Protein AF-A0A8S8Y0I4-F1 (afdb_monomer_lite)

Foldseek 3Di:
DDPPDPDVVLVVLVVVLVVLVVVLVVLVVVLVVLVVLLVVLVVVLVVLVVVLVVLVVVLVVLVVVLVVLLVVLVVLVVVLVVLVVVLVVLVVVLVVLVVVLVVLVVLVVVLVVLVVLLVVLVCCLVPPPPDDPVRNVVSVVVNVVSVVSNVVSVVSVVVSVVSVVVSVVSVVVSVVSVVVSVVSNVSSVVSVVVSVVSVVVSVVSVVSSVVSVVSSVVSVVSSVVSNVVSVVSVVVSVVSVVVSVVSVVVSVVVVVVVVVVVVVVVVVVCVVPQDCVRDVVSVVVVVVVVVVVPDDDDDDDDDDDDDDDDDDDDDDDDDDDDDDDDDDD

Sequence (329 aa):
MDSTDASPENEDLRTRLHAMETKAKRLRNQRNSYSDEARSSAESRDGVQAQGKEIKDQINEKMEEQKSIREIAKQHRDRRDEIQNRIRELIGKSRGKKEDDRKSRSSVVQLAETESEISNIEDRIMTDGRLSLDKENKLLKQLKVLRIKRNALLPDVEENSIIKLDLKDLDGSILTLKAEADAEHKKMIEGHEKADEIWNEIKPLFEERDFLRAEGDRHHAIFVANRKSADEVHSVLMELYSEVDEIKNELKEQEDDQKRSIEEYNTQAKKMLTRPSESEEMADSLADMLLSSGAITLGGTGEETRKRTPSTSLGRKSSRRNIRPRRGR

Secondary structure (DSSP, 8-state):
-------HHHHHHHHHHHHHHHHHHHHHHHHHHHHHHHHHHHHHHHHHHHHHHHHHHHHHHHHHHHHHHHHHHHHHHHHHHHHHHHHHHHHHHHHHHHHHHHHHHHHHHHHHHHHHHHHHHHHHHHH-TT--HHHHHHHHHHHHHHHHHHHHHHHHHHHHHHHHHHHHHHHHHHHHHHHHHHHHHHHHHHHHHHHHHHHHHHHHHHHHHHHHHHHHHHHHHHHHHHHHHHHHHHHHHHHHHHHHHHHHHHHHHHHHHHHHHHHHHHHHHHHHH--TTT-HHHHHHHHHHHHHH------------------------------------

pLDDT: mean 84.2, std 17.0, range [29.75, 97.75]

Radius of gyration: 67.5 Å; chains: 1; bounding box: 140×39×199 Å

Structure (mmCIF, N/CA/C/O backbone):
data_AF-A0A8S8Y0I4-F1
#
_entry.id   AF-A0A8S8Y0I4-F1
#
loop_
_atom_site.group_PDB
_atom_site.id
_atom_site.type_symbol
_atom_site.label_atom_id
_atom_site.label_alt_id
_atom_site.label_comp_id
_atom_site.label_asym_id
_atom_site.label_entity_id
_atom_site.label_seq_id
_atom_site.pdbx_PDB_ins_code
_atom_site.Cartn_x
_atom_site.Cartn_y
_atom_site.Cartn_z
_atom_site.occupancy
_atom_site.B_iso_or_equiv
_atom_site.auth_seq_id
_atom_site.auth_comp_id
_atom_site.auth_asym_id
_atom_site.auth_atom_id
_atom_site.pdbx_PDB_model_num
ATOM 1 N N . MET A 1 1 ? 58.141 -0.853 -65.936 1.00 38.94 1 MET A N 1
ATOM 2 C CA . MET A 1 1 ? 57.183 -0.011 -66.668 1.00 38.94 1 MET A CA 1
ATOM 3 C C . MET A 1 1 ? 56.097 0.302 -65.679 1.00 38.94 1 MET A C 1
ATOM 5 O O . MET A 1 1 ? 55.566 -0.619 -65.072 1.00 38.94 1 MET A O 1
ATOM 9 N N . ASP A 1 2 ? 56.008 1.586 -65.388 1.00 36.31 2 ASP A N 1
ATOM 10 C CA . ASP A 1 2 ? 55.368 2.180 -64.228 1.00 36.31 2 ASP A CA 1
ATOM 11 C C . ASP A 1 2 ? 53.844 2.146 -64.367 1.00 36.31 2 ASP A C 1
ATOM 13 O O . ASP A 1 2 ? 53.302 2.227 -65.468 1.00 36.31 2 ASP A O 1
ATOM 17 N N . SER A 1 3 ? 53.174 1.960 -63.242 1.00 45.50 3 SER A N 1
ATOM 18 C CA . SER A 1 3 ? 51.729 1.804 -63.109 1.00 45.50 3 SER A CA 1
ATOM 19 C C . SER A 1 3 ? 51.046 3.171 -63.054 1.00 45.50 3 SER A C 1
ATOM 21 O O . SER A 1 3 ? 50.752 3.671 -61.973 1.00 45.50 3 SER A O 1
ATOM 23 N N . THR A 1 4 ? 50.798 3.774 -64.215 1.00 45.50 4 THR A N 1
ATOM 24 C CA . THR A 1 4 ? 50.058 5.040 -64.343 1.00 45.50 4 THR A CA 1
ATOM 25 C C . THR A 1 4 ? 49.172 5.018 -65.583 1.00 45.50 4 THR A C 1
ATOM 27 O O . THR A 1 4 ? 49.486 5.648 -66.586 1.00 45.50 4 THR A O 1
ATOM 30 N N . ASP A 1 5 ? 48.075 4.270 -65.516 1.00 46.03 5 ASP A N 1
ATOM 31 C CA . ASP A 1 5 ? 46.918 4.520 -66.384 1.00 46.03 5 ASP A CA 1
ATOM 32 C C . ASP A 1 5 ? 45.623 4.293 -65.590 1.00 46.03 5 ASP A C 1
ATOM 34 O O . ASP A 1 5 ? 44.708 3.575 -65.981 1.00 46.03 5 ASP A O 1
ATOM 38 N N . ALA A 1 6 ? 45.588 4.848 -64.374 1.00 53.41 6 ALA A N 1
ATOM 39 C CA . ALA A 1 6 ? 44.325 5.093 -63.703 1.00 53.41 6 ALA A CA 1
ATOM 40 C C . ALA A 1 6 ? 43.786 6.395 -64.298 1.00 53.41 6 ALA A C 1
ATOM 42 O O . ALA A 1 6 ? 44.372 7.454 -64.080 1.00 53.41 6 ALA A O 1
ATOM 43 N N . SER A 1 7 ? 42.711 6.311 -65.085 1.00 62.28 7 SER A N 1
ATOM 44 C CA . SER A 1 7 ? 41.985 7.506 -65.525 1.00 62.28 7 SER A CA 1
ATOM 45 C C . SER A 1 7 ? 41.674 8.369 -64.286 1.00 62.28 7 SER A C 1
ATOM 47 O O . SER A 1 7 ? 41.260 7.797 -63.274 1.00 62.28 7 SER A O 1
ATOM 49 N N . PRO A 1 8 ? 41.873 9.699 -64.301 1.00 68.06 8 PRO A N 1
ATOM 50 C CA . PRO A 1 8 ? 41.675 10.560 -63.125 1.00 68.06 8 PRO A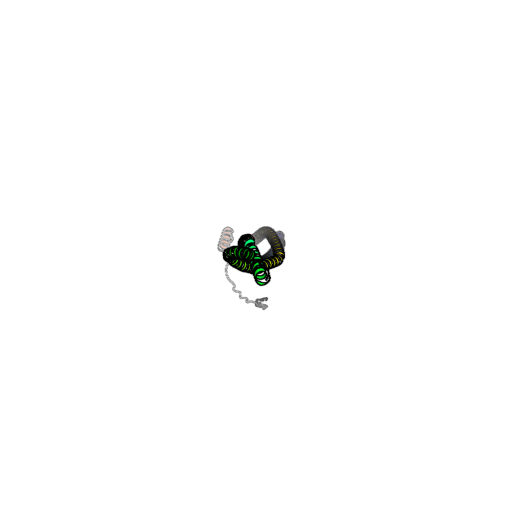 CA 1
ATOM 51 C C . PRO A 1 8 ? 40.283 10.392 -62.486 1.00 68.06 8 PRO A C 1
ATOM 53 O O . PRO A 1 8 ? 40.148 10.401 -61.266 1.00 68.06 8 PRO A O 1
ATOM 56 N N . GLU A 1 9 ? 39.270 10.088 -63.300 1.00 70.62 9 GLU A N 1
ATOM 57 C CA . GLU A 1 9 ? 37.901 9.783 -62.864 1.00 70.62 9 GLU A CA 1
ATOM 58 C C . GLU A 1 9 ? 37.811 8.545 -61.945 1.00 70.62 9 GLU A C 1
ATOM 60 O O . GLU A 1 9 ? 37.009 8.505 -61.015 1.00 70.62 9 GLU A O 1
ATOM 65 N N . ASN A 1 10 ? 38.666 7.538 -62.152 1.00 75.69 10 ASN A N 1
ATOM 66 C CA . ASN A 1 10 ? 38.726 6.325 -61.329 1.00 75.69 10 ASN A CA 1
ATOM 67 C C . ASN A 1 10 ? 39.319 6.601 -59.936 1.00 75.69 10 ASN A C 1
ATOM 69 O O . ASN A 1 10 ? 38.910 6.006 -58.935 1.00 75.69 10 ASN A O 1
ATOM 73 N N . GLU A 1 11 ? 40.307 7.492 -59.863 1.00 80.75 11 GLU A N 1
ATOM 74 C CA . GLU A 1 11 ? 40.923 7.898 -58.600 1.00 80.75 11 GLU A CA 1
ATOM 75 C C . GLU A 1 11 ? 39.959 8.768 -57.776 1.00 80.75 11 GLU A C 1
ATOM 77 O O . GLU A 1 11 ? 39.812 8.562 -56.565 1.00 80.75 11 GLU A O 1
ATOM 82 N N . ASP A 1 12 ? 39.192 9.634 -58.441 1.00 85.38 12 ASP A N 1
ATOM 83 C CA . ASP A 1 12 ? 38.121 10.429 -57.831 1.00 85.38 12 ASP A CA 1
ATOM 84 C C . ASP A 1 12 ? 36.985 9.551 -57.267 1.00 85.38 12 ASP A C 1
ATOM 86 O O . ASP A 1 12 ? 36.526 9.763 -56.138 1.00 85.38 12 ASP A O 1
ATOM 90 N N . LEU A 1 13 ? 36.569 8.498 -57.984 1.00 86.44 13 LEU A N 1
ATOM 91 C CA . LEU A 1 13 ? 35.570 7.541 -57.483 1.00 86.44 13 LEU A CA 1
ATOM 92 C C . LEU A 1 13 ? 36.077 6.759 -56.263 1.00 86.44 13 LEU A C 1
ATOM 94 O O . LEU A 1 13 ? 35.343 6.587 -55.288 1.00 86.44 13 LEU A O 1
ATOM 98 N N . ARG A 1 14 ? 37.347 6.335 -56.261 1.00 87.94 14 ARG A N 1
ATOM 99 C CA . ARG A 1 14 ? 37.962 5.623 -55.123 1.00 87.94 14 ARG A CA 1
ATOM 100 C C . ARG A 1 14 ? 38.126 6.511 -53.893 1.00 87.94 14 ARG A C 1
ATOM 102 O O . ARG A 1 14 ? 37.874 6.062 -52.772 1.00 87.94 14 ARG A O 1
ATOM 109 N N . THR A 1 15 ? 38.519 7.769 -54.070 1.00 90.69 15 THR A N 1
ATOM 110 C CA . THR A 1 15 ? 38.629 8.724 -52.956 1.00 90.69 15 THR A CA 1
ATOM 111 C C . THR A 1 15 ? 37.256 9.071 -52.380 1.00 90.69 15 THR A C 1
ATOM 113 O O . THR A 1 15 ? 37.088 9.049 -51.155 1.00 90.69 15 THR A O 1
ATOM 116 N N . ARG A 1 16 ? 36.244 9.286 -53.236 1.00 89.44 16 ARG A N 1
ATOM 117 C CA . ARG A 1 16 ? 34.843 9.450 -52.818 1.00 89.44 16 ARG A CA 1
ATOM 118 C C . ARG A 1 16 ? 34.343 8.219 -52.067 1.00 89.44 16 ARG A C 1
ATOM 120 O O . ARG A 1 16 ? 33.772 8.367 -50.987 1.00 89.44 16 ARG A O 1
ATOM 127 N N . LEU A 1 17 ? 34.615 7.017 -52.574 1.00 91.94 17 LEU A N 1
ATOM 128 C CA . LEU A 1 17 ? 34.250 5.762 -51.921 1.00 91.94 17 LEU A CA 1
ATOM 129 C C . LEU A 1 17 ? 34.853 5.665 -50.515 1.00 91.94 17 LEU A C 1
ATOM 131 O O . LEU A 1 17 ? 34.131 5.432 -49.547 1.00 91.94 17 LEU A O 1
ATOM 135 N N . HIS A 1 18 ? 36.152 5.927 -50.369 1.00 92.38 18 HIS A N 1
ATOM 136 C CA . HIS A 1 18 ? 36.815 5.917 -49.065 1.00 92.38 18 HIS A CA 1
ATOM 137 C C . HIS A 1 18 ? 36.255 6.966 -48.093 1.00 92.38 18 HIS A C 1
ATOM 139 O O . HIS A 1 18 ? 36.103 6.685 -46.896 1.00 92.38 18 HIS A O 1
ATOM 145 N N . ALA A 1 19 ? 35.913 8.162 -48.579 1.00 93.88 19 ALA A N 1
ATOM 146 C CA . ALA A 1 19 ? 35.270 9.191 -47.766 1.00 93.88 19 ALA A CA 1
ATOM 147 C C . ALA A 1 19 ? 33.885 8.735 -47.270 1.00 93.88 19 ALA A C 1
ATOM 149 O O . ALA A 1 19 ? 33.568 8.876 -46.082 1.00 93.88 19 ALA A O 1
ATOM 150 N N . MET A 1 20 ? 33.090 8.122 -48.151 1.00 92.44 20 MET A N 1
ATOM 151 C CA . MET A 1 20 ? 31.757 7.601 -47.840 1.00 92.44 20 MET A CA 1
ATOM 152 C C . MET A 1 20 ? 31.816 6.408 -46.881 1.00 92.44 20 MET A C 1
ATOM 154 O O . MET A 1 20 ? 31.083 6.378 -45.894 1.00 92.44 20 MET A O 1
ATOM 158 N N . GLU A 1 21 ? 32.753 5.478 -47.069 1.00 91.56 21 GLU A N 1
ATOM 159 C CA . GLU A 1 21 ? 32.981 4.354 -46.152 1.00 91.56 21 GLU A CA 1
ATOM 160 C C . GLU A 1 21 ? 33.425 4.826 -44.759 1.00 91.56 21 GLU A C 1
ATOM 162 O O . GLU A 1 21 ? 32.969 4.304 -43.735 1.00 91.56 21 GLU A O 1
ATOM 167 N N . THR A 1 22 ? 34.262 5.865 -44.694 1.00 94.81 22 THR A N 1
ATOM 168 C CA . THR A 1 22 ? 34.672 6.482 -43.424 1.00 94.81 22 THR A CA 1
ATOM 169 C C . THR A 1 22 ? 33.482 7.141 -42.722 1.00 94.81 22 THR A C 1
ATOM 171 O O . THR A 1 22 ? 33.284 6.947 -41.515 1.00 94.81 22 THR A O 1
ATOM 174 N N . LYS A 1 23 ? 32.637 7.862 -43.472 1.00 94.25 23 LYS A N 1
ATOM 175 C CA . LYS A 1 23 ? 31.387 8.447 -42.963 1.00 94.25 23 LYS A CA 1
ATOM 176 C C . LYS A 1 23 ? 30.424 7.360 -42.471 1.00 94.25 23 LYS A C 1
ATOM 178 O O . LYS A 1 23 ? 29.883 7.496 -41.373 1.00 94.25 23 LYS A O 1
ATOM 183 N N . ALA A 1 24 ? 30.279 6.259 -43.207 1.00 94.50 24 ALA A N 1
ATOM 184 C CA . ALA A 1 24 ? 29.431 5.125 -42.839 1.00 94.50 24 ALA A CA 1
ATOM 185 C C . ALA A 1 24 ? 29.918 4.452 -41.554 1.00 94.50 24 ALA A C 1
ATOM 187 O O . ALA A 1 24 ? 29.123 4.166 -40.658 1.00 94.50 24 ALA A O 1
ATOM 188 N N . LYS A 1 25 ? 31.235 4.269 -41.401 1.00 95.44 25 LYS A N 1
ATOM 189 C CA . LYS A 1 25 ? 31.825 3.755 -40.158 1.00 95.44 25 LYS A CA 1
ATOM 190 C C . LYS A 1 25 ? 31.520 4.669 -38.969 1.00 95.44 25 LYS A C 1
ATOM 192 O O . LYS A 1 25 ? 31.167 4.175 -37.899 1.00 95.44 25 LYS A O 1
ATOM 197 N N . ARG A 1 26 ? 31.609 5.992 -39.153 1.00 95.69 26 ARG A N 1
ATOM 198 C CA . ARG A 1 26 ? 31.274 6.971 -38.107 1.00 95.69 26 ARG A CA 1
ATOM 199 C C . ARG A 1 26 ? 29.798 6.897 -37.711 1.00 95.69 26 ARG A C 1
ATOM 201 O O . ARG A 1 26 ? 29.505 6.782 -36.525 1.00 95.69 26 ARG A O 1
ATOM 208 N N . LEU A 1 27 ? 28.889 6.915 -38.687 1.00 95.31 27 LEU A N 1
ATOM 209 C CA . LEU A 1 27 ? 27.443 6.825 -38.447 1.00 95.31 27 LEU A CA 1
ATOM 210 C C . LEU A 1 27 ? 27.059 5.493 -37.795 1.00 95.31 27 LEU A C 1
ATOM 212 O O . LEU A 1 27 ? 26.265 5.467 -36.861 1.00 95.31 27 LEU A O 1
ATOM 216 N N . ARG A 1 28 ? 27.686 4.384 -38.200 1.00 96.19 28 ARG A N 1
ATOM 217 C CA . ARG A 1 28 ? 27.492 3.079 -37.558 1.00 96.19 28 ARG A CA 1
ATOM 218 C C . ARG A 1 28 ? 27.889 3.098 -36.084 1.00 96.19 28 ARG A C 1
ATOM 220 O O . ARG A 1 28 ? 27.141 2.582 -35.257 1.00 96.19 28 ARG A O 1
ATOM 227 N N . ASN A 1 29 ? 29.035 3.690 -35.752 1.00 96.69 29 ASN A N 1
ATOM 228 C CA . ASN A 1 29 ? 29.467 3.827 -34.360 1.00 96.69 29 ASN A CA 1
ATOM 229 C C . ASN A 1 29 ? 28.504 4.717 -33.562 1.00 96.69 29 ASN A C 1
ATOM 231 O O . ASN A 1 29 ? 28.149 4.366 -32.442 1.00 96.69 29 ASN A O 1
ATOM 235 N N . GLN A 1 30 ? 28.031 5.817 -34.153 1.00 96.38 30 GLN A N 1
ATOM 236 C CA . GLN A 1 30 ? 27.056 6.712 -33.524 1.00 96.38 30 GLN A CA 1
ATOM 237 C C . GLN A 1 30 ? 25.716 6.007 -33.255 1.00 96.38 30 GLN A C 1
ATOM 239 O O . GLN A 1 30 ? 25.204 6.063 -32.141 1.00 96.38 30 GLN A O 1
ATOM 244 N N . ARG A 1 31 ? 25.182 5.269 -34.236 1.00 96.81 31 ARG A N 1
ATOM 245 C CA . ARG A 1 31 ? 23.971 4.447 -34.074 1.00 96.81 31 ARG A CA 1
ATOM 246 C C . ARG A 1 31 ? 24.137 3.402 -32.973 1.00 96.81 31 ARG A C 1
ATOM 248 O O . ARG A 1 31 ? 23.215 3.175 -32.192 1.00 96.81 31 ARG A O 1
ATOM 255 N N . ASN A 1 32 ? 25.292 2.738 -32.937 1.00 96.38 32 ASN A N 1
ATOM 256 C CA . ASN A 1 32 ? 25.588 1.751 -31.905 1.00 96.38 32 ASN A CA 1
ATOM 257 C C . ASN A 1 32 ? 25.634 2.413 -30.518 1.00 96.38 32 ASN A C 1
ATOM 259 O O . ASN A 1 32 ? 25.004 1.882 -29.616 1.00 96.38 32 ASN A O 1
ATOM 263 N N . SER A 1 33 ? 26.236 3.603 -30.378 1.00 97.12 33 SER A N 1
ATOM 264 C CA . SER A 1 33 ? 26.216 4.377 -29.122 1.00 97.12 33 SER A CA 1
ATOM 265 C C . SER A 1 33 ? 24.790 4.647 -28.640 1.00 97.12 33 SER A C 1
ATOM 267 O O . SER A 1 33 ? 24.454 4.296 -27.515 1.00 97.12 33 SER A O 1
ATOM 269 N N . TYR A 1 34 ? 23.911 5.168 -29.505 1.00 97.06 34 TYR A N 1
ATOM 270 C CA . TYR A 1 34 ? 22.505 5.390 -29.138 1.00 97.06 34 TYR A CA 1
ATOM 271 C C . TYR A 1 34 ? 21.771 4.089 -28.793 1.00 97.06 34 TYR A C 1
ATOM 273 O O . TYR A 1 34 ? 20.919 4.069 -27.908 1.00 97.06 34 TYR A O 1
ATOM 281 N N . SER A 1 35 ? 22.105 2.985 -29.466 1.00 95.75 35 SER A N 1
ATOM 282 C CA . SER A 1 35 ? 21.524 1.671 -29.165 1.00 95.75 35 SER A CA 1
ATOM 283 C C . SER A 1 35 ? 21.987 1.138 -27.806 1.00 95.75 35 SER A C 1
ATOM 285 O O . SER A 1 35 ? 21.176 0.589 -27.061 1.00 95.75 35 SER A O 1
ATOM 287 N N . ASP A 1 36 ? 23.260 1.332 -27.466 1.00 97.06 36 ASP A N 1
ATOM 288 C CA . ASP A 1 36 ? 23.840 0.935 -26.183 1.00 97.06 36 ASP A CA 1
ATOM 289 C C . ASP A 1 36 ? 23.282 1.800 -25.038 1.00 97.06 36 ASP A C 1
ATOM 291 O O . ASP A 1 36 ? 22.891 1.279 -23.993 1.00 97.06 36 ASP A O 1
ATOM 295 N N . GLU A 1 37 ? 23.139 3.111 -25.251 1.00 96.38 37 GLU A N 1
ATOM 296 C CA . GLU A 1 37 ? 22.502 4.034 -24.303 1.00 96.38 37 GLU A CA 1
ATOM 297 C C . GLU A 1 37 ? 21.012 3.725 -24.101 1.00 96.38 37 GLU A C 1
ATOM 299 O O . GLU A 1 37 ? 20.506 3.781 -22.975 1.00 96.38 37 GLU A O 1
ATOM 304 N N . ALA A 1 38 ? 20.293 3.366 -25.172 1.00 96.81 38 ALA A N 1
ATOM 305 C CA . ALA A 1 38 ? 18.918 2.887 -25.071 1.00 96.81 38 ALA A CA 1
ATOM 306 C C . ALA A 1 38 ? 18.860 1.605 -24.232 1.00 96.81 38 ALA A C 1
ATOM 308 O O . ALA A 1 38 ? 18.056 1.514 -23.307 1.00 96.81 38 ALA A O 1
ATOM 309 N N . ARG A 1 39 ? 19.745 0.636 -24.491 1.00 96.69 39 ARG A N 1
ATOM 310 C CA . ARG A 1 39 ? 19.802 -0.608 -23.717 1.00 96.69 39 ARG A CA 1
ATOM 311 C C . ARG A 1 39 ? 20.067 -0.353 -22.231 1.00 96.69 39 ARG A C 1
ATOM 313 O O . ARG A 1 39 ? 19.321 -0.862 -21.403 1.00 96.69 39 ARG A O 1
ATOM 320 N N . SER A 1 40 ? 21.048 0.483 -21.902 1.00 96.25 40 SER A N 1
ATOM 321 C CA . SER A 1 40 ? 21.350 0.874 -20.517 1.00 96.25 40 SER A CA 1
ATOM 322 C C . SER A 1 40 ? 20.162 1.567 -19.830 1.00 96.25 40 SER A C 1
ATOM 324 O O . SER A 1 40 ? 19.835 1.285 -18.675 1.00 96.25 40 SER A O 1
ATOM 326 N N . SER A 1 41 ? 19.442 2.422 -20.563 1.00 96.25 41 SER A N 1
ATOM 327 C CA . SER A 1 41 ? 18.223 3.071 -20.060 1.00 96.25 41 SER A CA 1
ATOM 328 C C . SER A 1 41 ? 17.083 2.074 -19.832 1.00 96.25 41 SER A C 1
ATOM 330 O O . SER A 1 41 ? 16.340 2.211 -18.864 1.00 96.25 41 SER A O 1
ATOM 332 N N . ALA A 1 42 ? 16.948 1.059 -20.690 1.00 96.69 42 ALA A N 1
ATOM 333 C CA . ALA A 1 42 ? 15.973 -0.014 -20.511 1.00 96.69 42 ALA A CA 1
ATOM 334 C C . ALA A 1 42 ? 16.306 -0.877 -19.287 1.00 96.69 42 ALA A C 1
ATOM 336 O O . ALA A 1 42 ? 15.426 -1.126 -18.473 1.00 96.69 42 ALA A O 1
ATOM 337 N N . GLU A 1 43 ? 17.574 -1.254 -19.108 1.00 97.12 43 GLU A N 1
ATOM 338 C CA . GLU A 1 43 ? 18.035 -2.002 -17.930 1.00 97.12 43 GLU A CA 1
ATOM 339 C C . GLU A 1 43 ? 17.793 -1.206 -16.635 1.00 97.12 43 GLU A C 1
ATOM 341 O O . GLU A 1 43 ? 17.286 -1.750 -15.654 1.00 97.12 43 GLU A O 1
ATOM 346 N N . SER A 1 44 ? 18.056 0.106 -16.656 1.00 95.94 44 SER A N 1
ATOM 347 C CA . SER A 1 44 ? 17.777 1.005 -15.525 1.00 95.94 44 SER A CA 1
ATOM 348 C C . SER A 1 44 ? 16.276 1.108 -15.228 1.00 95.94 44 SER A C 1
ATOM 350 O O . SER A 1 44 ? 15.860 1.002 -14.075 1.00 95.94 44 SER A O 1
ATOM 352 N N . ARG A 1 45 ? 15.441 1.252 -16.269 1.00 96.12 45 ARG A N 1
ATOM 353 C CA . ARG A 1 45 ? 13.975 1.254 -16.145 1.00 96.12 45 ARG A CA 1
ATOM 354 C C . ARG A 1 45 ? 13.473 -0.046 -15.527 1.00 96.12 45 ARG A C 1
ATOM 356 O O . ARG A 1 45 ? 12.652 -0.002 -14.617 1.00 96.12 45 ARG A O 1
ATOM 363 N N . ASP A 1 46 ? 13.935 -1.184 -16.029 1.00 96.25 46 ASP A N 1
ATOM 364 C CA . ASP A 1 46 ? 13.476 -2.496 -15.581 1.00 96.25 46 ASP A CA 1
ATOM 365 C C . ASP A 1 46 ? 13.893 -2.745 -14.119 1.00 96.25 46 ASP A C 1
ATOM 367 O O . ASP A 1 46 ? 13.100 -3.270 -13.335 1.00 96.25 46 ASP A O 1
ATOM 371 N N . GLY A 1 47 ? 15.079 -2.271 -13.714 1.00 96.44 47 GLY A N 1
ATOM 372 C CA . GLY A 1 47 ? 15.518 -2.265 -12.316 1.00 96.44 47 GLY A CA 1
ATOM 373 C C . GLY A 1 47 ? 14.608 -1.435 -11.403 1.00 96.44 47 GLY A C 1
ATOM 374 O O . GLY A 1 47 ? 14.130 -1.938 -10.385 1.00 96.44 47 GLY A O 1
ATOM 375 N N . VAL A 1 48 ? 14.297 -0.195 -11.793 1.00 96.75 48 VAL A N 1
ATOM 376 C CA . VAL A 1 48 ? 13.390 0.690 -11.037 1.00 96.75 48 VAL A CA 1
ATOM 377 C C . VAL A 1 48 ? 11.965 0.124 -10.980 1.00 96.75 48 VAL A C 1
ATOM 379 O O . VAL A 1 48 ? 11.306 0.190 -9.944 1.00 96.75 48 VAL A O 1
ATOM 382 N N . GLN A 1 49 ? 11.480 -0.486 -12.063 1.00 94.56 49 GLN A N 1
ATOM 383 C CA . GLN A 1 49 ? 10.167 -1.136 -12.087 1.00 94.56 49 GLN A CA 1
ATOM 384 C C . GLN A 1 49 ? 10.105 -2.361 -11.171 1.00 94.56 49 GLN A C 1
ATOM 386 O O . GLN A 1 49 ? 9.076 -2.582 -10.529 1.00 94.56 49 GLN A O 1
ATOM 391 N N . ALA A 1 50 ? 11.188 -3.138 -11.080 1.00 96.38 50 ALA A N 1
ATOM 392 C CA . ALA A 1 50 ? 11.278 -4.254 -10.144 1.00 96.38 50 ALA A CA 1
ATOM 393 C C . ALA A 1 50 ? 11.205 -3.767 -8.687 1.00 96.38 50 ALA A C 1
ATOM 395 O O . ALA A 1 50 ? 10.393 -4.286 -7.921 1.00 96.38 50 ALA A O 1
ATOM 396 N N . GLN A 1 51 ? 11.959 -2.718 -8.340 1.00 95.38 51 GLN A N 1
ATOM 397 C CA . GLN A 1 51 ? 11.890 -2.078 -7.018 1.00 95.38 51 GLN A CA 1
ATOM 398 C C . GLN A 1 51 ? 10.488 -1.521 -6.729 1.00 95.38 51 GLN A C 1
ATOM 400 O O . GLN A 1 51 ? 9.914 -1.771 -5.673 1.00 95.38 51 GLN A O 1
ATOM 405 N N . GLY A 1 52 ? 9.875 -0.835 -7.699 1.00 95.12 52 GLY A N 1
ATOM 406 C CA . GLY A 1 52 ? 8.519 -0.304 -7.554 1.00 95.12 52 GLY A CA 1
ATOM 407 C C . GLY A 1 52 ? 7.464 -1.395 -7.349 1.00 95.12 52 GLY A C 1
ATOM 408 O O . GLY A 1 52 ? 6.477 -1.175 -6.643 1.00 95.12 52 GLY A O 1
ATOM 409 N N . LYS A 1 53 ? 7.668 -2.583 -7.932 1.00 95.88 53 LYS A N 1
ATOM 410 C CA . LYS A 1 53 ? 6.818 -3.751 -7.683 1.00 95.88 53 LYS A CA 1
ATOM 411 C C . LYS A 1 53 ? 6.991 -4.271 -6.256 1.00 95.88 53 LYS A C 1
ATOM 413 O O . LYS A 1 53 ? 5.985 -4.505 -5.599 1.00 95.88 53 LYS A O 1
ATOM 418 N N . GLU A 1 54 ? 8.224 -4.398 -5.775 1.00 95.75 54 GLU A N 1
ATOM 419 C CA . GLU A 1 54 ? 8.508 -4.835 -4.404 1.00 95.75 54 GLU A CA 1
ATOM 420 C C . GLU A 1 54 ? 7.860 -3.906 -3.369 1.00 95.75 54 GLU A C 1
ATOM 422 O O . GLU A 1 54 ? 7.135 -4.374 -2.495 1.00 95.75 54 GLU A O 1
ATOM 427 N N . ILE A 1 55 ? 8.004 -2.586 -3.530 1.00 95.25 55 ILE A N 1
ATOM 428 C CA . ILE A 1 55 ? 7.347 -1.606 -2.649 1.00 95.25 55 ILE A CA 1
ATOM 429 C C . ILE A 1 55 ? 5.826 -1.731 -2.719 1.00 95.25 55 ILE A C 1
ATOM 431 O O . ILE A 1 55 ? 5.141 -1.655 -1.702 1.00 95.25 55 ILE A O 1
ATOM 435 N N . LYS A 1 56 ? 5.264 -1.939 -3.913 1.00 94.75 56 LYS A N 1
ATOM 436 C CA . LYS A 1 56 ? 3.820 -2.142 -4.061 1.00 94.75 56 LYS A CA 1
ATOM 437 C C . LYS A 1 56 ? 3.349 -3.392 -3.316 1.00 94.75 56 LYS A C 1
ATOM 439 O O . LYS A 1 56 ? 2.288 -3.346 -2.696 1.00 94.75 56 LYS A O 1
ATOM 444 N N . ASP A 1 57 ? 4.109 -4.478 -3.384 1.00 96.19 57 ASP A N 1
ATOM 445 C CA . ASP A 1 57 ? 3.788 -5.723 -2.691 1.00 96.19 57 ASP A CA 1
ATOM 446 C C . ASP A 1 57 ? 3.880 -5.529 -1.164 1.00 96.19 57 ASP A C 1
ATOM 448 O O . ASP A 1 57 ? 2.932 -5.883 -0.463 1.00 96.19 57 ASP A O 1
ATOM 452 N N . GLN A 1 58 ? 4.911 -4.833 -0.666 1.00 95.31 58 GLN A N 1
ATOM 453 C CA . GLN A 1 58 ? 5.036 -4.449 0.751 1.00 95.31 58 GLN A CA 1
ATOM 454 C C . GLN A 1 58 ? 3.881 -3.555 1.231 1.00 95.31 58 GLN A C 1
ATOM 456 O O . GLN A 1 58 ? 3.334 -3.760 2.314 1.00 95.31 58 GLN A O 1
ATOM 461 N N . ILE A 1 59 ? 3.469 -2.568 0.426 1.00 95.00 59 ILE A N 1
ATOM 462 C CA . ILE A 1 59 ? 2.305 -1.722 0.732 1.00 95.00 59 ILE A CA 1
ATOM 463 C C . ILE A 1 59 ? 1.044 -2.580 0.834 1.00 95.00 59 ILE A C 1
ATOM 465 O O . ILE A 1 59 ? 0.263 -2.398 1.764 1.00 95.00 59 ILE A O 1
ATOM 469 N N . ASN A 1 60 ? 0.823 -3.500 -0.109 1.00 95.75 60 ASN A N 1
ATOM 470 C CA . ASN A 1 60 ? -0.363 -4.356 -0.097 1.00 95.75 60 ASN A CA 1
ATOM 471 C C . ASN A 1 60 ? -0.389 -5.268 1.136 1.00 95.75 60 ASN A C 1
ATOM 473 O O . ASN A 1 60 ? -1.449 -5.423 1.739 1.00 95.75 60 ASN A O 1
ATOM 477 N N . GLU A 1 61 ? 0.758 -5.830 1.523 1.00 96.19 61 GLU A N 1
ATOM 478 C CA . GLU A 1 61 ? 0.900 -6.647 2.731 1.00 96.19 61 GLU A CA 1
ATOM 479 C C . GLU A 1 61 ? 0.537 -5.842 3.984 1.00 96.19 61 GLU A C 1
ATOM 481 O O . GLU A 1 61 ? -0.402 -6.205 4.694 1.00 96.19 61 GLU A O 1
ATOM 486 N N . LYS A 1 62 ? 1.166 -4.677 4.187 1.00 94.44 62 LYS A N 1
ATOM 487 C CA . LYS A 1 62 ? 0.859 -3.800 5.330 1.00 94.44 62 LYS A CA 1
ATOM 488 C C . LYS A 1 62 ? -0.588 -3.298 5.332 1.00 94.44 62 LYS A C 1
ATOM 490 O O . LYS A 1 62 ? -1.189 -3.134 6.392 1.00 94.44 62 LYS A O 1
ATOM 495 N N . MET A 1 63 ? -1.176 -3.049 4.162 1.00 94.31 63 MET A N 1
ATOM 496 C CA . MET A 1 63 ? -2.588 -2.666 4.049 1.00 94.31 63 MET A CA 1
ATOM 497 C C . MET A 1 63 ? -3.527 -3.804 4.472 1.00 94.31 63 MET A C 1
ATOM 499 O O . MET A 1 63 ? -4.540 -3.543 5.127 1.00 94.31 63 MET A O 1
ATOM 503 N N . GLU A 1 64 ? -3.212 -5.056 4.130 1.00 95.88 64 GLU A N 1
ATOM 504 C CA . GLU A 1 64 ? -4.007 -6.206 4.573 1.00 95.88 64 GLU A CA 1
ATOM 505 C C . GLU A 1 64 ? -3.831 -6.454 6.079 1.00 95.88 64 GLU A C 1
ATOM 507 O O . GLU A 1 64 ? -4.818 -6.697 6.777 1.00 95.88 64 GLU A O 1
ATOM 512 N N . GLU A 1 65 ? -2.619 -6.281 6.619 1.00 94.00 65 GLU A N 1
ATOM 513 C CA . GLU A 1 65 ? -2.377 -6.288 8.068 1.00 94.00 65 GLU A CA 1
ATOM 514 C C . GLU A 1 65 ? -3.214 -5.216 8.776 1.00 94.00 65 GLU A C 1
ATOM 516 O O . GLU A 1 65 ? -3.961 -5.522 9.712 1.00 94.00 65 GLU A O 1
ATOM 521 N N . GLN A 1 66 ? -3.178 -3.974 8.284 1.00 95.31 66 GLN A N 1
ATOM 522 C CA . GLN A 1 66 ? -3.973 -2.870 8.820 1.00 95.31 66 GLN A CA 1
ATOM 523 C C . GLN A 1 66 ? -5.470 -3.200 8.809 1.00 95.31 66 GLN A C 1
ATOM 525 O O . GLN A 1 66 ? -6.187 -2.940 9.781 1.00 95.31 66 GLN A O 1
ATOM 530 N N . LYS A 1 67 ? -5.958 -3.775 7.709 1.00 95.50 67 LYS A N 1
ATOM 531 C CA . LYS A 1 67 ? -7.354 -4.180 7.568 1.00 95.50 67 LYS A CA 1
ATOM 532 C C . LYS A 1 67 ? -7.721 -5.274 8.567 1.00 95.50 67 LYS A C 1
ATOM 534 O O . LYS A 1 67 ? -8.743 -5.133 9.236 1.00 95.50 67 LYS A O 1
ATOM 539 N N . SER A 1 68 ? -6.878 -6.290 8.741 1.00 95.50 68 SER A N 1
ATOM 540 C CA . SER A 1 68 ? -7.103 -7.359 9.723 1.00 95.50 68 SER A CA 1
ATOM 541 C C . SER A 1 68 ? -7.194 -6.814 11.157 1.00 95.50 68 SER A C 1
ATOM 543 O O . SER A 1 68 ? -8.102 -7.172 11.909 1.00 95.50 68 SER A O 1
ATOM 545 N N . ILE A 1 69 ? -6.336 -5.853 11.517 1.00 95.12 69 ILE A N 1
ATOM 546 C CA . ILE A 1 69 ? -6.362 -5.190 12.827 1.00 95.12 69 ILE A CA 1
ATOM 547 C C . ILE A 1 69 ? -7.634 -4.353 12.985 1.00 95.12 69 ILE A C 1
ATOM 549 O O . ILE A 1 69 ? -8.276 -4.392 14.037 1.00 95.12 69 ILE A O 1
ATOM 553 N N . ARG A 1 70 ? -8.051 -3.629 11.940 1.00 93.69 70 ARG A N 1
ATOM 554 C CA . ARG A 1 70 ? -9.310 -2.866 11.950 1.00 93.69 70 ARG A CA 1
ATOM 555 C C . ARG A 1 70 ? -10.533 -3.770 12.073 1.00 93.69 70 ARG A C 1
ATOM 557 O O . ARG A 1 70 ? -11.487 -3.395 12.754 1.00 93.69 70 ARG A O 1
ATOM 564 N N . GLU A 1 71 ? -10.515 -4.951 11.464 1.00 95.69 71 GLU A N 1
ATOM 565 C CA . GLU A 1 71 ? -11.564 -5.959 11.632 1.00 95.69 71 GLU A CA 1
ATOM 566 C C . GLU A 1 71 ? -11.612 -6.484 13.072 1.00 95.69 71 GLU A C 1
ATOM 568 O O . GLU A 1 71 ? -12.694 -6.544 13.658 1.00 95.69 71 GLU A O 1
ATOM 573 N N . ILE A 1 72 ? -10.462 -6.773 13.690 1.00 93.94 72 ILE A N 1
ATOM 574 C CA . ILE A 1 72 ? -10.385 -7.166 15.107 1.00 93.94 72 ILE A CA 1
ATOM 575 C C . ILE A 1 72 ? -10.907 -6.039 16.016 1.00 93.94 72 ILE A C 1
ATOM 577 O O . ILE A 1 72 ? -11.731 -6.284 16.900 1.00 93.94 72 ILE A O 1
ATOM 581 N N . ALA A 1 73 ? -10.502 -4.788 15.775 1.00 95.06 73 ALA A N 1
ATOM 582 C CA . ALA A 1 73 ? -10.990 -3.628 16.522 1.00 95.06 73 ALA A CA 1
ATOM 583 C C . ALA A 1 73 ? -12.510 -3.446 16.369 1.00 95.06 73 ALA A C 1
ATOM 585 O O . ALA A 1 73 ? -13.206 -3.143 17.341 1.00 95.06 73 ALA A O 1
ATOM 586 N N . LYS A 1 74 ? -13.053 -3.697 15.170 1.00 95.69 74 LYS A N 1
ATOM 587 C CA . LYS A 1 74 ? -14.499 -3.700 14.927 1.00 95.69 74 LYS A CA 1
ATOM 588 C C . LYS A 1 74 ? -15.206 -4.787 15.740 1.00 95.69 74 LYS A C 1
ATOM 590 O O . LYS A 1 74 ? -16.212 -4.488 16.368 1.00 95.69 74 LYS A O 1
ATOM 595 N N . GLN A 1 75 ? -14.660 -6.001 15.818 1.00 95.81 75 GLN A N 1
ATOM 596 C CA . GLN A 1 75 ? -15.239 -7.053 16.664 1.00 95.81 75 GLN A CA 1
ATOM 597 C C . GLN A 1 75 ? -15.280 -6.648 18.144 1.00 95.81 75 GLN A C 1
ATOM 599 O O . GLN A 1 75 ? -16.271 -6.904 18.822 1.00 95.81 75 GLN A O 1
ATOM 604 N N . HIS A 1 76 ? -14.229 -6.000 18.658 1.00 95.62 76 HIS A N 1
ATOM 605 C CA . HIS A 1 76 ? -14.224 -5.478 20.030 1.00 95.62 76 HIS A CA 1
ATOM 606 C C . HIS A 1 76 ? -15.265 -4.371 20.236 1.00 95.62 76 HIS A C 1
ATOM 608 O O . HIS A 1 76 ? -15.911 -4.323 21.283 1.00 95.62 76 HIS A O 1
ATOM 614 N N . ARG A 1 77 ? -15.488 -3.519 19.229 1.00 94.81 77 ARG A N 1
ATOM 615 C CA . ARG A 1 77 ? -16.570 -2.525 19.242 1.00 94.81 77 ARG A CA 1
ATOM 616 C C . ARG A 1 77 ? -17.945 -3.186 19.313 1.00 94.81 77 ARG A C 1
ATOM 618 O O . ARG A 1 77 ? -18.739 -2.815 20.172 1.00 94.81 77 ARG A O 1
ATOM 625 N N . ASP A 1 78 ? -18.195 -4.177 18.463 1.00 96.19 78 ASP A N 1
ATOM 626 C CA . ASP A 1 78 ? -19.475 -4.885 18.411 1.00 96.19 78 ASP A CA 1
ATOM 627 C C . ASP A 1 78 ? -19.746 -5.603 19.750 1.00 96.19 78 ASP A C 1
ATOM 629 O O . ASP A 1 78 ? -20.814 -5.432 20.341 1.00 96.19 78 ASP A O 1
ATOM 633 N N . ARG A 1 79 ? -18.737 -6.286 20.320 1.00 95.25 79 ARG A N 1
ATOM 634 C CA . ARG A 1 79 ? -18.817 -6.889 21.669 1.00 95.25 79 ARG A CA 1
ATOM 635 C C . ARG A 1 79 ? -19.098 -5.850 22.755 1.00 95.25 79 ARG A C 1
ATOM 637 O O . ARG A 1 79 ? -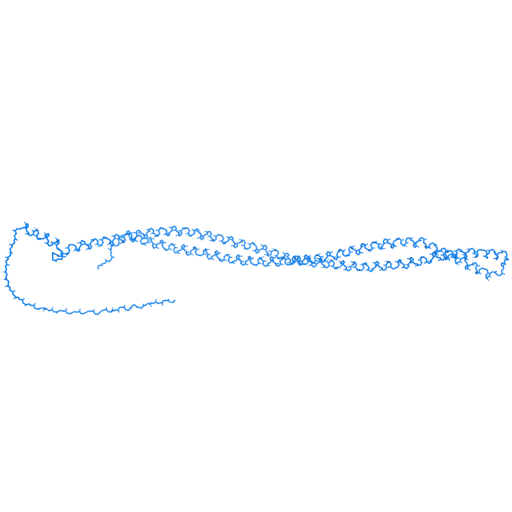19.956 -6.070 23.609 1.00 95.25 79 ARG A O 1
ATOM 644 N N . ARG A 1 80 ? -18.411 -4.700 22.727 1.00 95.69 80 ARG A N 1
ATOM 645 C CA . ARG A 1 80 ? -18.657 -3.594 23.668 1.00 95.69 80 ARG A CA 1
ATOM 646 C C . ARG A 1 80 ? -20.104 -3.120 23.582 1.00 95.69 80 ARG A C 1
ATOM 648 O O . ARG A 1 80 ? -20.734 -2.905 24.615 1.00 95.69 80 ARG A O 1
ATOM 655 N N . ASP A 1 81 ? -20.630 -2.946 22.376 1.00 95.88 81 ASP A N 1
ATOM 656 C CA . ASP A 1 81 ? -21.986 -2.442 22.160 1.00 95.88 81 ASP A CA 1
ATOM 657 C C . ASP A 1 81 ? -23.050 -3.455 22.607 1.00 95.88 81 ASP A C 1
ATOM 659 O O . ASP A 1 81 ? -24.034 -3.065 23.242 1.00 95.88 81 ASP A O 1
ATOM 663 N N . GLU A 1 82 ? -22.822 -4.754 22.397 1.00 96.44 82 GLU A N 1
ATOM 664 C CA . GLU A 1 82 ? -23.650 -5.822 22.971 1.00 96.44 82 GLU A CA 1
ATOM 665 C C . GLU A 1 82 ? -23.669 -5.776 24.505 1.00 96.44 82 GLU A C 1
ATOM 667 O O . GLU A 1 82 ? -24.741 -5.818 25.118 1.00 96.44 82 GLU A O 1
ATOM 672 N N . ILE A 1 83 ? -22.500 -5.636 25.141 1.00 95.00 83 ILE A N 1
ATOM 673 C CA . ILE A 1 83 ? -22.397 -5.527 26.603 1.00 95.00 83 ILE A CA 1
ATOM 674 C C . ILE A 1 83 ? -23.097 -4.254 27.093 1.00 95.00 83 ILE A C 1
ATOM 676 O O . ILE A 1 83 ? -23.854 -4.298 28.064 1.00 95.00 83 ILE A O 1
ATOM 680 N N . GLN A 1 84 ? -22.920 -3.122 26.408 1.00 94.62 84 GLN A N 1
ATOM 681 C CA . GLN A 1 84 ? -23.606 -1.878 26.755 1.00 94.62 84 GLN A CA 1
ATOM 682 C C . GLN A 1 84 ? -25.126 -1.995 26.625 1.00 94.62 84 GLN A C 1
ATOM 684 O O . GLN A 1 84 ? -25.845 -1.462 27.473 1.00 94.62 84 GLN A O 1
ATOM 689 N N . ASN A 1 85 ? -25.630 -2.706 25.615 1.00 96.69 85 ASN A N 1
ATOM 690 C CA . ASN A 1 85 ? -27.059 -2.983 25.482 1.00 96.69 85 ASN A CA 1
ATOM 691 C C . ASN A 1 85 ? -27.568 -3.816 26.670 1.00 96.69 85 ASN A C 1
ATOM 693 O O . ASN A 1 85 ? -28.539 -3.415 27.314 1.00 96.69 85 ASN A O 1
ATOM 697 N N . ARG A 1 86 ? -26.851 -4.883 27.057 1.00 94.31 86 ARG A N 1
ATOM 698 C CA . ARG A 1 86 ? -27.175 -5.685 28.255 1.00 94.31 86 ARG A CA 1
ATOM 699 C C . ARG A 1 86 ? -27.151 -4.852 29.538 1.00 94.31 86 ARG A C 1
ATOM 701 O O . ARG A 1 86 ? -28.042 -4.979 30.375 1.00 94.31 86 ARG A O 1
ATOM 708 N N . ILE A 1 87 ? -26.173 -3.956 29.690 1.00 94.62 87 ILE A N 1
ATOM 709 C CA . ILE A 1 87 ? -26.106 -3.024 30.825 1.00 94.62 87 ILE A CA 1
ATOM 710 C C . ILE A 1 87 ? -27.344 -2.121 30.850 1.00 94.62 87 ILE A C 1
ATOM 712 O O . ILE A 1 87 ? -27.937 -1.944 31.913 1.00 94.62 87 ILE A O 1
ATOM 716 N N . ARG A 1 88 ? -27.770 -1.563 29.707 1.00 95.31 88 ARG A N 1
ATOM 717 C CA . ARG A 1 88 ? -28.982 -0.724 29.639 1.00 95.31 88 ARG A CA 1
ATOM 718 C C . ARG A 1 88 ? -30.235 -1.508 30.035 1.00 95.31 88 ARG A C 1
ATOM 720 O O . ARG A 1 88 ? -31.050 -0.982 30.791 1.00 95.31 88 ARG A O 1
ATOM 727 N N . GLU A 1 89 ? -30.362 -2.760 29.599 1.00 94.88 89 GLU A N 1
ATOM 728 C CA . GLU A 1 89 ? -31.468 -3.642 29.995 1.00 94.88 89 GLU A CA 1
ATOM 729 C C . GLU A 1 89 ? -31.475 -3.925 31.504 1.00 94.88 89 GLU A C 1
ATOM 731 O O . GLU A 1 89 ? -32.517 -3.810 32.154 1.00 94.88 89 GLU A O 1
ATOM 736 N N . LEU A 1 90 ? -30.317 -4.250 32.090 1.00 93.50 90 LEU A N 1
ATOM 737 C CA . LEU A 1 90 ? -30.189 -4.484 33.532 1.00 93.50 90 LEU A CA 1
ATOM 738 C C . LEU A 1 90 ? -30.451 -3.219 34.351 1.00 93.50 90 LEU A C 1
ATOM 740 O O . LEU A 1 90 ? -31.100 -3.297 35.392 1.00 93.50 90 LEU A O 1
ATOM 744 N N . ILE A 1 91 ? -30.014 -2.051 33.876 1.00 91.56 91 ILE A N 1
ATOM 745 C CA . ILE A 1 91 ? -30.343 -0.761 34.497 1.00 91.56 91 ILE A CA 1
ATOM 746 C C . ILE A 1 91 ? -31.855 -0.517 34.442 1.00 91.56 91 ILE A C 1
ATOM 748 O O . ILE A 1 91 ? -32.426 -0.068 35.436 1.00 91.56 91 ILE A O 1
ATOM 752 N N . GLY A 1 92 ? -32.518 -0.849 33.330 1.00 93.50 92 GLY A N 1
ATOM 753 C CA . GLY A 1 92 ? -33.978 -0.799 33.216 1.00 93.50 92 GLY A CA 1
ATOM 754 C C . GLY A 1 92 ? -34.672 -1.679 34.260 1.00 93.50 92 GLY A C 1
ATOM 755 O O . GLY A 1 92 ? -35.548 -1.202 34.983 1.00 93.50 92 GLY A O 1
ATOM 756 N N . LYS A 1 93 ? -34.217 -2.930 34.417 1.00 91.38 93 LYS A N 1
ATOM 757 C CA . LYS A 1 93 ? -34.725 -3.870 35.436 1.00 91.38 93 LYS A CA 1
ATOM 758 C C . LYS A 1 93 ? -34.454 -3.393 36.870 1.00 91.38 93 LYS A C 1
ATOM 760 O O . LYS A 1 93 ? -35.360 -3.420 37.697 1.00 91.38 93 LYS A O 1
ATOM 765 N N . SER A 1 94 ? -33.239 -2.918 37.160 1.00 91.44 94 SER A N 1
ATOM 766 C CA . SER A 1 94 ? -32.848 -2.356 38.468 1.00 91.44 94 SER A CA 1
ATOM 767 C C . SER A 1 94 ? -33.683 -1.119 38.808 1.00 91.44 94 SER A C 1
ATOM 769 O O . SER A 1 94 ? -34.109 -0.955 39.949 1.00 91.44 94 SER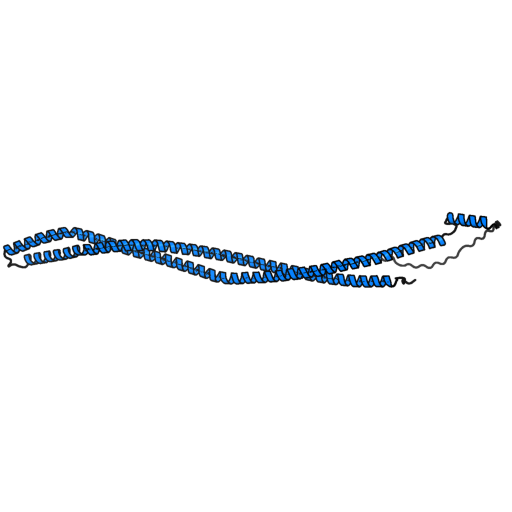 A O 1
ATOM 771 N N . ARG A 1 95 ? -33.996 -0.271 37.817 1.00 91.56 95 ARG A N 1
ATOM 772 C CA . ARG A 1 95 ? -34.868 0.896 38.000 1.00 91.56 95 ARG A CA 1
ATOM 773 C C . ARG A 1 95 ? -36.305 0.499 38.344 1.00 91.56 95 ARG A C 1
ATOM 775 O O . ARG A 1 95 ? -36.849 1.094 39.267 1.00 91.56 95 ARG A O 1
ATOM 782 N N . GLY A 1 96 ? -36.868 -0.502 37.663 1.00 90.38 96 GLY A N 1
ATOM 783 C CA . GLY A 1 96 ? -38.188 -1.055 37.996 1.00 90.38 96 GLY A CA 1
ATOM 784 C C . GLY A 1 96 ? -38.230 -1.616 39.421 1.00 90.38 96 GLY A C 1
ATOM 785 O O . GLY A 1 96 ? -39.006 -1.146 40.243 1.00 90.38 96 GLY A O 1
ATOM 786 N N . LYS A 1 97 ? -37.287 -2.501 39.776 1.00 88.00 97 LYS A N 1
ATOM 787 C CA . LYS A 1 97 ? -37.200 -3.063 41.139 1.00 88.00 97 LYS A CA 1
ATOM 788 C C . LYS A 1 97 ? -36.953 -2.005 42.227 1.00 88.00 97 LYS A C 1
ATOM 790 O O . LYS A 1 97 ? -37.419 -2.154 43.351 1.00 88.00 97 LYS A O 1
ATOM 795 N N . LYS A 1 98 ? -36.232 -0.916 41.920 1.00 88.62 98 LYS A N 1
ATOM 796 C CA . LYS A 1 98 ? -36.048 0.230 42.836 1.00 88.62 98 LYS A CA 1
ATOM 797 C C . LYS A 1 98 ? -37.344 1.007 43.068 1.00 88.62 98 LYS A C 1
ATOM 799 O O . LYS A 1 98 ? -37.493 1.612 44.127 1.00 88.62 98 LYS A O 1
ATOM 804 N N . GLU A 1 99 ? -38.244 1.043 42.092 1.00 89.06 99 GLU A N 1
ATOM 805 C CA . GLU A 1 99 ? -39.576 1.627 42.256 1.00 89.06 99 GLU A CA 1
ATOM 806 C C . GLU A 1 99 ? -40.450 0.745 43.156 1.00 89.06 99 GLU A C 1
ATOM 808 O O . GLU A 1 99 ? -41.056 1.265 44.097 1.00 89.06 99 GLU A O 1
ATOM 813 N N . ASP A 1 100 ? -40.397 -0.576 42.963 1.00 85.44 100 ASP A N 1
ATOM 814 C CA . ASP A 1 100 ? -41.083 -1.550 43.821 1.00 85.44 100 ASP A CA 1
ATOM 815 C C . ASP A 1 100 ? -40.592 -1.468 45.279 1.00 85.44 100 ASP A C 1
ATOM 817 O O . ASP A 1 100 ? -41.407 -1.277 46.182 1.00 85.44 100 ASP A O 1
ATOM 821 N N . ASP A 1 101 ? -39.269 -1.458 45.512 1.00 86.00 101 ASP A N 1
ATOM 822 C CA . ASP A 1 101 ? -38.669 -1.285 46.852 1.00 86.00 101 ASP A CA 1
ATOM 823 C C . ASP A 1 101 ? -39.086 0.040 47.518 1.00 86.00 101 ASP A C 1
ATOM 825 O O . ASP A 1 101 ? -39.246 0.119 48.735 1.00 86.00 101 ASP A O 1
ATOM 829 N N . ARG A 1 102 ? -39.293 1.121 46.753 1.00 84.25 102 ARG A N 1
ATOM 830 C CA . ARG A 1 102 ? -39.782 2.393 47.322 1.00 84.25 102 ARG A CA 1
ATOM 831 C C . ARG A 1 102 ? -41.231 2.298 47.773 1.00 84.25 102 ARG A C 1
ATOM 833 O O . ARG A 1 102 ? -41.557 2.826 48.836 1.00 84.25 102 ARG A O 1
ATOM 840 N N . LYS A 1 103 ? -42.086 1.662 46.971 1.00 82.00 103 LYS A N 1
ATOM 841 C CA . LYS A 1 103 ? -43.505 1.478 47.296 1.00 82.00 103 LYS A CA 1
ATOM 842 C C . LYS A 1 103 ? -43.661 0.643 48.563 1.00 82.00 103 LYS A C 1
ATOM 844 O O . LYS A 1 103 ? -44.487 0.946 49.421 1.00 82.00 103 LYS A O 1
ATOM 849 N N . SER A 1 104 ? -42.821 -0.366 48.699 1.00 79.12 104 SER A N 1
ATOM 850 C CA . SER A 1 104 ? -42.900 -1.338 49.768 1.00 79.12 104 SER A CA 1
ATOM 851 C C . SER A 1 104 ? -42.104 -0.955 51.023 1.00 79.12 104 SER A C 1
ATOM 853 O O . SER A 1 104 ? -42.465 -1.355 52.122 1.00 79.12 104 SER A O 1
ATOM 855 N N . ARG A 1 105 ? -41.117 -0.051 50.951 1.00 77.31 105 ARG A N 1
ATOM 856 C CA . ARG A 1 105 ? -40.520 0.578 52.153 1.00 77.31 105 ARG A CA 1
ATOM 857 C C . ARG A 1 105 ? -41.551 1.192 53.096 1.00 77.31 105 ARG A C 1
ATOM 859 O O . ARG A 1 105 ? -41.308 1.224 54.298 1.00 77.31 105 ARG A O 1
ATOM 866 N N . SER A 1 106 ? -42.690 1.655 52.577 1.00 81.31 106 SER A N 1
ATOM 867 C CA . SER A 1 106 ? -43.790 2.130 53.417 1.00 81.31 106 SER A CA 1
ATOM 868 C C . SER A 1 106 ? -44.303 1.037 54.363 1.00 81.31 106 SER A C 1
ATOM 870 O O . SER A 1 106 ? -44.547 1.340 55.526 1.00 81.31 106 SER A O 1
ATOM 872 N N . SER A 1 107 ? -44.389 -0.227 53.926 1.00 82.38 107 SER A N 1
ATOM 873 C CA . SER A 1 107 ? -44.810 -1.336 54.795 1.00 82.38 107 SER A CA 1
ATOM 874 C C . SER A 1 107 ? -43.755 -1.675 55.851 1.00 82.38 107 SER A C 1
ATOM 876 O O . SER A 1 107 ? -44.112 -1.938 56.995 1.00 82.38 107 SER A O 1
ATOM 878 N N . VAL A 1 108 ? -42.461 -1.563 55.524 1.00 84.88 108 VAL A N 1
ATOM 879 C CA . VAL A 1 108 ? -41.359 -1.737 56.497 1.00 84.88 108 VAL A CA 1
ATOM 880 C C . VAL A 1 108 ? -41.399 -0.667 57.589 1.00 84.88 108 VAL A C 1
ATOM 882 O O . VAL A 1 108 ? -41.246 -0.980 58.767 1.00 84.88 108 VAL A O 1
ATOM 885 N N . VAL A 1 109 ? -41.616 0.597 57.210 1.00 86.88 109 VAL A N 1
ATOM 886 C CA . VAL A 1 109 ? -41.729 1.710 58.168 1.00 86.88 109 VAL A CA 1
ATOM 887 C C . VAL A 1 109 ? -42.977 1.543 59.033 1.00 86.88 109 VAL A C 1
ATOM 889 O O . VAL A 1 109 ? -42.881 1.642 60.251 1.00 86.88 109 VAL A O 1
ATOM 892 N N . GLN A 1 110 ? -44.117 1.194 58.427 1.00 85.50 110 GLN A N 1
ATOM 893 C CA . GLN A 1 110 ? -45.348 0.906 59.164 1.00 85.50 110 GLN A CA 1
ATOM 894 C C . GLN A 1 110 ? -45.179 -0.270 60.134 1.00 85.50 110 GLN A C 1
ATOM 896 O O . GLN A 1 110 ? -45.725 -0.219 61.233 1.00 85.50 110 GLN A O 1
ATOM 901 N N . LEU A 1 111 ? -44.422 -1.312 59.768 1.00 88.31 111 LEU A N 1
ATOM 902 C CA . LEU A 1 111 ? -44.120 -2.421 60.673 1.00 88.31 111 LEU A CA 1
ATOM 903 C C . LEU A 1 111 ? -43.312 -1.922 61.877 1.00 88.31 111 LEU A C 1
ATOM 905 O O . LEU A 1 111 ? -43.741 -2.134 63.008 1.00 88.31 111 LEU A O 1
ATOM 909 N N . ALA A 1 112 ? -42.214 -1.197 61.645 1.00 89.50 112 ALA A N 1
ATOM 910 C CA . ALA A 1 112 ? -41.365 -0.657 62.710 1.00 89.50 112 ALA A CA 1
ATOM 911 C C . ALA A 1 112 ? -42.122 0.304 63.650 1.00 89.50 112 ALA A C 1
ATOM 91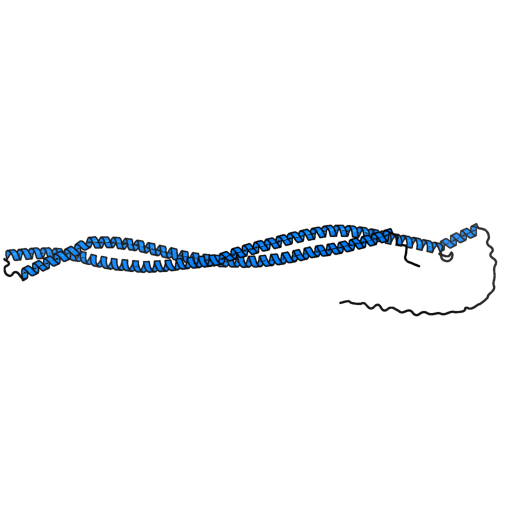3 O O . ALA A 1 112 ? -41.932 0.269 64.869 1.00 89.50 112 ALA A O 1
ATOM 914 N N . GLU A 1 113 ? -43.021 1.130 63.104 1.00 90.69 113 GLU A N 1
ATOM 915 C CA . GLU A 1 113 ? -43.938 1.969 63.886 1.00 90.69 113 GLU A CA 1
ATOM 916 C C . GLU A 1 113 ? -44.882 1.113 64.739 1.00 90.69 113 GLU A C 1
ATOM 918 O O . GLU A 1 113 ? -44.979 1.331 65.946 1.00 90.69 113 GLU A O 1
ATOM 923 N N . THR A 1 114 ? -45.526 0.092 64.157 1.00 89.75 114 THR A N 1
ATOM 924 C CA . THR A 1 114 ? -46.430 -0.794 64.912 1.00 89.75 114 THR A CA 1
ATOM 925 C C . THR A 1 114 ? -45.711 -1.606 65.986 1.00 89.75 114 THR A C 1
ATOM 927 O O . THR A 1 114 ? -46.273 -1.817 67.056 1.00 89.75 114 THR A O 1
ATOM 930 N N . GLU A 1 115 ? -44.474 -2.040 65.746 1.00 91.06 115 GLU A N 1
ATOM 931 C CA . GLU A 1 115 ? -43.645 -2.733 66.737 1.00 91.06 115 GLU A CA 1
ATOM 932 C C . GLU A 1 115 ? -43.247 -1.802 67.885 1.00 91.06 115 GLU A C 1
ATOM 934 O O . GLU A 1 115 ? -43.326 -2.193 69.049 1.00 91.06 115 GLU A O 1
ATOM 939 N N . SER A 1 116 ? -42.914 -0.547 67.574 1.00 91.75 116 SER A N 1
ATOM 940 C CA . SER A 1 116 ? -42.621 0.477 68.583 1.00 91.75 116 SER A CA 1
ATOM 941 C C . SER A 1 116 ? -43.858 0.811 69.423 1.00 91.75 116 SER A C 1
ATOM 943 O O . SER A 1 116 ? -43.773 0.917 70.644 1.00 91.75 116 SER A O 1
ATOM 945 N N . GLU A 1 117 ? -45.033 0.935 68.797 1.00 90.50 117 GLU A N 1
ATOM 946 C CA . GLU A 1 117 ? -46.312 1.134 69.493 1.00 90.50 117 GLU A CA 1
ATOM 947 C C . GLU A 1 117 ? -46.687 -0.059 70.383 1.00 90.50 117 GLU A C 1
ATOM 949 O O . GLU A 1 117 ? -47.158 0.144 71.503 1.00 90.50 117 GLU A O 1
ATOM 954 N N . ILE A 1 118 ? -46.448 -1.292 69.919 1.00 90.75 118 ILE A N 1
ATOM 955 C CA . ILE A 1 118 ? -46.621 -2.517 70.715 1.00 90.75 118 ILE A CA 1
ATOM 956 C C . ILE A 1 118 ? -45.708 -2.480 71.943 1.00 90.75 118 ILE A C 1
ATOM 958 O O . ILE A 1 118 ? -46.220 -2.626 73.051 1.00 90.75 118 ILE A O 1
ATOM 962 N N . SER A 1 119 ? -44.408 -2.218 71.764 1.00 91.06 119 SER A N 1
ATOM 963 C CA . SER A 1 119 ? -43.440 -2.133 72.869 1.00 91.06 119 SER A CA 1
ATOM 964 C C . SER A 1 119 ? -43.849 -1.066 73.881 1.00 91.06 119 SER A C 1
ATOM 966 O O . SER A 1 119 ? -43.929 -1.344 75.070 1.00 91.06 119 SER A O 1
ATOM 968 N N . ASN A 1 120 ? -44.223 0.130 73.416 1.00 91.62 120 ASN A N 1
ATOM 969 C CA . ASN A 1 120 ? -44.656 1.223 74.287 1.00 91.62 120 ASN A CA 1
ATOM 970 C C . ASN A 1 120 ? -45.914 0.870 75.102 1.00 91.62 120 ASN A C 1
ATOM 972 O O . ASN A 1 120 ? -46.038 1.271 76.260 1.00 91.62 120 ASN A O 1
ATOM 976 N N . ILE A 1 121 ? -46.876 0.155 74.505 1.00 89.19 121 ILE A N 1
ATOM 977 C CA . ILE A 1 121 ? -48.087 -0.296 75.207 1.00 89.19 121 ILE A CA 1
ATOM 978 C C . ILE A 1 121 ? -47.752 -1.409 76.205 1.00 89.19 121 ILE A C 1
ATOM 980 O O . ILE A 1 121 ? -48.281 -1.389 77.316 1.00 89.19 121 ILE A O 1
ATOM 984 N N . GLU A 1 122 ? -46.885 -2.352 75.837 1.00 87.69 122 GLU A N 1
ATOM 985 C CA . GLU A 1 122 ? -46.423 -3.431 76.717 1.00 87.69 122 GLU A CA 1
ATOM 986 C C . GLU A 1 122 ? -45.660 -2.870 77.923 1.00 87.69 122 GLU A C 1
ATOM 988 O O . GLU A 1 122 ? -46.032 -3.159 79.061 1.00 87.69 122 GLU A O 1
ATOM 993 N N . ASP A 1 123 ? -44.700 -1.973 77.699 1.00 89.69 123 ASP A N 1
ATOM 994 C CA . ASP A 1 123 ? -43.956 -1.283 78.756 1.00 89.69 123 ASP A CA 1
ATOM 995 C C . ASP A 1 123 ? -44.899 -0.503 79.677 1.00 89.69 123 ASP A C 1
ATOM 997 O O . ASP A 1 123 ? -44.775 -0.555 80.901 1.00 89.69 123 ASP A O 1
ATOM 1001 N N . ARG A 1 124 ? -45.908 0.176 79.119 1.00 86.44 124 ARG A N 1
ATOM 1002 C CA . ARG A 1 124 ? -46.899 0.910 79.915 1.00 86.44 124 ARG A CA 1
ATOM 1003 C C . ARG A 1 124 ? -47.746 -0.010 80.791 1.00 86.44 124 ARG A C 1
ATOM 1005 O O . ARG A 1 124 ? -47.978 0.324 81.948 1.00 86.44 124 ARG A O 1
ATOM 1012 N N . ILE A 1 125 ? -48.187 -1.156 80.270 1.00 83.94 125 ILE A N 1
ATOM 1013 C CA . ILE A 1 125 ? -48.932 -2.159 81.050 1.00 83.94 125 ILE A CA 1
ATOM 1014 C C . ILE A 1 125 ? -48.057 -2.719 82.184 1.00 83.94 125 ILE A C 1
ATOM 1016 O O . ILE A 1 125 ? -48.551 -2.907 83.292 1.00 83.94 125 ILE A O 1
ATOM 1020 N N . MET A 1 126 ? -46.765 -2.945 81.932 1.00 82.88 126 MET A N 1
ATOM 1021 C CA . MET A 1 126 ? -45.841 -3.533 82.910 1.00 82.88 126 MET A CA 1
ATOM 1022 C C . MET A 1 126 ? -45.354 -2.538 83.976 1.00 82.88 126 MET A C 1
ATOM 1024 O O . MET A 1 126 ? -45.066 -2.943 85.102 1.00 82.88 126 MET A O 1
ATOM 1028 N N . THR A 1 127 ? -45.254 -1.248 83.642 1.00 83.56 127 THR A N 1
ATOM 1029 C CA . THR A 1 127 ? -44.634 -0.230 84.511 1.00 83.56 127 THR A CA 1
ATOM 1030 C C . THR A 1 127 ? -45.662 0.598 85.294 1.00 83.56 127 THR A C 1
ATOM 1032 O O . THR A 1 127 ? -45.395 1.004 86.428 1.00 83.56 127 THR A O 1
ATOM 1035 N N . ASP A 1 128 ? -46.862 0.831 84.746 1.00 75.06 128 ASP A N 1
ATOM 1036 C CA . ASP A 1 128 ? -47.897 1.636 85.410 1.00 75.06 128 ASP A CA 1
ATOM 1037 C C . ASP A 1 128 ? -48.730 0.799 86.405 1.00 75.06 128 ASP A C 1
ATOM 1039 O O . ASP A 1 128 ? -49.854 0.379 86.129 1.00 75.06 128 ASP A O 1
ATOM 1043 N N . GLY A 1 129 ? -48.250 0.657 87.645 1.00 65.62 129 GLY A N 1
ATOM 1044 C CA . GLY A 1 129 ? -48.969 -0.024 88.742 1.00 65.62 129 GLY A CA 1
ATOM 1045 C C . GLY A 1 129 ? -50.253 0.663 89.262 1.00 65.62 129 GLY A C 1
ATOM 1046 O O . GLY A 1 129 ? -50.779 0.273 90.302 1.00 65.62 129 GLY A O 1
ATOM 1047 N N . ARG A 1 130 ? -50.754 1.714 88.590 1.00 71.06 130 ARG A N 1
ATOM 1048 C CA . ARG A 1 130 ? -51.977 2.483 88.940 1.00 71.06 130 ARG A CA 1
ATOM 1049 C C . ARG A 1 130 ? -53.064 2.447 87.853 1.00 71.06 130 ARG A C 1
ATOM 1051 O O . ARG A 1 130 ? -54.011 3.238 87.899 1.00 71.06 130 ARG A O 1
ATOM 1058 N N . LEU A 1 131 ? -52.933 1.579 86.852 1.00 74.50 131 LEU A N 1
ATOM 1059 C CA . LEU A 1 131 ? -53.950 1.411 85.813 1.00 74.50 131 LEU A CA 1
ATOM 1060 C C . LEU A 1 131 ? -55.251 0.844 86.405 1.00 74.50 131 LEU A C 1
ATOM 1062 O O . LEU A 1 131 ? -55.236 -0.044 87.251 1.00 74.50 131 LEU A O 1
ATOM 1066 N N . SER A 1 132 ? -56.399 1.374 85.969 1.00 78.06 132 SER A N 1
ATOM 1067 C CA . SER A 1 132 ? -57.691 0.754 86.280 1.00 78.06 132 SER A CA 1
ATOM 1068 C C . SER A 1 132 ? -57.963 -0.392 85.308 1.00 78.06 132 SER A C 1
ATOM 1070 O O . SER A 1 132 ? -57.570 -0.312 84.141 1.00 78.06 132 SER A O 1
ATOM 1072 N N . LEU A 1 133 ? -58.712 -1.403 85.758 1.00 77.94 133 LEU A N 1
ATOM 1073 C CA . LEU A 1 133 ? -59.064 -2.593 84.968 1.00 77.94 133 LEU A CA 1
ATOM 1074 C C . LEU A 1 133 ? -59.643 -2.241 83.578 1.00 77.94 133 LEU A C 1
ATOM 1076 O O . LEU A 1 133 ? -59.357 -2.886 82.574 1.00 77.94 133 LEU A O 1
ATOM 1080 N N . ASP A 1 134 ? -60.430 -1.166 83.500 1.00 81.62 134 ASP A N 1
ATOM 1081 C CA . ASP A 1 134 ? -61.013 -0.660 82.252 1.00 81.62 134 ASP A CA 1
ATOM 1082 C C . ASP A 1 134 ? -59.983 -0.061 81.283 1.00 81.62 134 ASP A C 1
ATOM 1084 O O . ASP A 1 134 ? -60.133 -0.176 80.065 1.00 81.62 134 ASP A O 1
ATOM 1088 N N . LYS A 1 135 ? -58.949 0.613 81.799 1.00 83.50 135 LYS A N 1
ATOM 1089 C CA . LYS A 1 135 ? -57.874 1.196 80.979 1.00 83.50 135 LYS A CA 1
ATOM 1090 C C . LYS A 1 135 ? -56.918 0.112 80.492 1.00 83.50 135 LYS A C 1
ATOM 1092 O O . LYS A 1 135 ? -56.544 0.127 79.324 1.00 83.50 135 LYS A O 1
ATOM 1097 N N . GLU A 1 136 ? -56.609 -0.853 81.348 1.00 80.81 136 GLU A N 1
ATOM 1098 C CA . GLU A 1 136 ? -55.815 -2.035 81.010 1.00 80.81 136 GLU A CA 1
ATOM 1099 C C . GLU A 1 136 ? -56.493 -2.876 79.915 1.00 80.81 136 GLU A C 1
ATOM 1101 O O . GLU A 1 136 ? -55.891 -3.160 78.880 1.00 80.81 136 GLU A O 1
ATOM 1106 N N . ASN A 1 137 ? -57.797 -3.150 80.045 1.00 84.38 137 ASN A N 1
ATOM 1107 C CA . ASN A 1 137 ? -58.573 -3.844 79.011 1.00 84.38 137 ASN A CA 1
ATOM 1108 C C . ASN A 1 137 ? -58.629 -3.084 77.672 1.00 84.38 137 ASN A C 1
ATOM 1110 O O . ASN A 1 137 ? -58.711 -3.705 76.609 1.00 84.38 137 ASN A O 1
ATOM 1114 N N . LYS A 1 138 ? -58.596 -1.743 77.685 1.00 86.94 138 LYS A N 1
ATOM 1115 C CA . LYS A 1 138 ? -58.516 -0.927 76.458 1.00 86.94 138 LYS A CA 1
ATOM 1116 C C . LYS A 1 138 ? -57.142 -1.037 75.792 1.00 86.94 138 LYS A C 1
ATOM 1118 O O . LYS A 1 138 ? -57.096 -1.237 74.579 1.00 86.94 138 LYS A O 1
ATOM 1123 N N . LEU A 1 139 ? -56.060 -0.974 76.570 1.00 85.69 139 LEU A N 1
ATOM 1124 C CA . LEU A 1 139 ? -54.693 -1.168 76.075 1.00 85.69 139 LEU A CA 1
ATOM 1125 C C . LEU A 1 139 ? -54.499 -2.583 75.510 1.00 85.69 139 LEU A C 1
ATOM 1127 O O . LEU A 1 139 ? -53.964 -2.730 74.416 1.00 85.69 139 LEU A O 1
ATOM 1131 N N . LEU A 1 140 ? -55.040 -3.617 76.163 1.00 85.31 140 LEU A N 1
ATOM 1132 C CA . LEU A 1 140 ? -55.029 -4.998 75.656 1.00 85.31 140 LEU A CA 1
ATOM 1133 C C . LEU A 1 140 ? -55.792 -5.156 74.331 1.00 85.31 140 LEU A C 1
ATOM 1135 O O . LEU A 1 140 ? -55.348 -5.876 73.433 1.00 85.31 140 LEU A O 1
ATOM 1139 N N . LYS A 1 141 ? -56.931 -4.469 74.168 1.00 88.94 141 LYS A N 1
ATOM 1140 C CA . LYS A 1 141 ? -57.664 -4.444 72.889 1.00 88.94 141 LYS A CA 1
ATOM 1141 C C . LYS A 1 141 ? -56.845 -3.771 71.785 1.00 88.94 141 LYS A C 1
ATOM 1143 O O . LYS A 1 141 ? -56.785 -4.307 70.681 1.00 88.94 141 LYS A O 1
ATOM 1148 N N . GLN A 1 142 ? -56.200 -2.642 72.082 1.00 87.62 142 GLN A N 1
ATOM 1149 C CA . GLN A 1 142 ? -55.308 -1.949 71.143 1.00 87.62 142 GLN A CA 1
ATOM 1150 C C . GLN A 1 142 ? -54.104 -2.821 70.767 1.00 87.62 142 GLN A C 1
ATOM 1152 O O . GLN A 1 142 ? -53.817 -2.985 69.584 1.00 87.62 142 GLN A O 1
ATOM 1157 N N . LEU A 1 143 ? -53.487 -3.482 71.748 1.00 88.31 143 LEU A N 1
ATOM 1158 C CA . LEU A 1 143 ? -52.393 -4.430 71.549 1.00 88.31 143 LEU A CA 1
ATOM 1159 C C . LEU A 1 143 ? -52.796 -5.581 70.618 1.00 88.31 143 LEU A C 1
ATOM 1161 O O . LEU A 1 143 ? -52.040 -5.955 69.724 1.00 88.31 143 LEU A O 1
ATOM 1165 N N . LYS A 1 144 ? -54.011 -6.127 70.772 1.00 90.12 144 LYS A N 1
ATOM 1166 C CA . LYS A 1 144 ? -54.525 -7.191 69.895 1.00 90.12 144 LYS A CA 1
ATOM 1167 C C . LYS A 1 144 ? -54.667 -6.724 68.444 1.00 90.12 144 LYS A C 1
ATOM 1169 O O . LYS A 1 144 ? -54.296 -7.464 67.537 1.00 90.12 144 LYS A O 1
ATOM 1174 N N . VAL A 1 145 ? -55.172 -5.508 68.222 1.00 91.50 145 VAL A N 1
ATOM 1175 C CA . VAL A 1 145 ? -55.301 -4.917 66.878 1.00 91.50 145 VAL A CA 1
ATOM 1176 C C . VAL A 1 145 ? -53.925 -4.675 66.255 1.00 91.50 145 VAL A C 1
ATOM 1178 O O . VAL A 1 145 ? -53.701 -5.061 65.108 1.00 91.50 145 VAL A O 1
ATOM 1181 N N . LEU A 1 146 ? -52.984 -4.114 67.018 1.00 90.56 146 LEU A N 1
ATOM 1182 C CA . LEU A 1 146 ? -51.619 -3.875 66.546 1.00 90.56 146 LEU A CA 1
ATOM 1183 C C . LEU A 1 146 ? -50.879 -5.178 66.231 1.00 90.56 146 LEU A C 1
ATOM 1185 O O . LEU A 1 146 ? -50.214 -5.259 65.206 1.00 90.56 146 LEU A O 1
ATOM 1189 N N . ARG A 1 147 ? -51.056 -6.238 67.031 1.00 88.94 147 ARG A N 1
ATOM 1190 C CA . ARG A 1 147 ? -50.479 -7.566 66.744 1.00 88.94 147 ARG A CA 1
ATOM 1191 C C . ARG A 1 147 ? -51.033 -8.189 65.458 1.00 88.94 147 ARG A C 1
ATOM 1193 O O . ARG A 1 147 ? -50.277 -8.824 64.728 1.00 88.94 147 ARG A O 1
ATOM 1200 N N . ILE A 1 148 ? -52.321 -7.995 65.158 1.00 90.25 148 ILE A N 1
ATOM 1201 C CA . ILE A 1 148 ? -52.917 -8.423 63.878 1.00 90.25 148 ILE A CA 1
ATOM 1202 C C . ILE A 1 148 ? -52.316 -7.616 62.720 1.00 90.25 148 ILE A C 1
ATOM 1204 O O . ILE A 1 148 ? -51.919 -8.205 61.718 1.00 90.25 148 ILE A O 1
ATOM 1208 N N . LYS A 1 149 ? -52.189 -6.292 62.878 1.00 88.88 149 LYS A N 1
ATOM 1209 C CA . LYS A 1 149 ? -51.579 -5.406 61.876 1.00 88.88 149 LYS A CA 1
ATOM 1210 C C . LYS A 1 149 ? -50.109 -5.763 61.614 1.00 88.88 149 LYS A C 1
ATOM 1212 O O . LYS A 1 149 ? -49.723 -5.893 60.461 1.00 88.88 149 LYS A O 1
ATOM 1217 N N . ARG A 1 150 ? -49.323 -6.026 62.663 1.00 90.56 150 ARG A N 1
ATOM 1218 C CA . ARG A 1 150 ? -47.943 -6.531 62.572 1.00 90.56 150 ARG A CA 1
ATOM 1219 C C . ARG A 1 150 ? -47.871 -7.842 61.785 1.00 90.56 150 ARG A C 1
ATOM 1221 O O . ARG A 1 150 ? -47.063 -7.968 60.875 1.00 90.56 150 ARG A O 1
ATOM 1228 N N . ASN A 1 151 ? -48.732 -8.811 62.107 1.00 88.69 151 ASN A N 1
ATOM 1229 C CA . ASN A 1 151 ? -48.773 -10.097 61.399 1.00 88.69 151 ASN A CA 1
ATOM 1230 C C . ASN A 1 151 ? -49.145 -9.959 59.920 1.00 88.69 151 ASN A C 1
ATOM 1232 O O . ASN A 1 151 ? -48.677 -10.752 59.113 1.00 88.69 151 ASN A O 1
ATOM 1236 N N . ALA A 1 152 ? -49.966 -8.968 59.570 1.00 89.31 152 ALA A N 1
ATOM 1237 C CA . ALA A 1 152 ? -50.305 -8.676 58.183 1.00 89.31 152 ALA A CA 1
ATOM 1238 C C . ALA A 1 152 ? -49.154 -7.999 57.417 1.00 89.31 152 ALA A C 1
ATOM 1240 O O . ALA A 1 152 ? -49.033 -8.217 56.220 1.00 89.31 152 ALA A O 1
ATOM 1241 N N . LEU A 1 153 ? -48.311 -7.213 58.097 1.00 88.25 153 LEU A N 1
ATOM 1242 C CA . LEU A 1 153 ? -47.188 -6.481 57.492 1.00 88.25 153 LEU A CA 1
ATOM 1243 C C . LEU A 1 153 ? -45.901 -7.315 57.356 1.00 88.25 153 LEU A C 1
ATOM 1245 O O . LEU A 1 153 ? -45.078 -7.021 56.496 1.00 88.25 153 LEU A O 1
ATOM 1249 N N . LEU A 1 154 ? -45.718 -8.353 58.178 1.00 85.44 154 LEU A N 1
ATOM 1250 C CA . LEU A 1 154 ? -44.574 -9.277 58.123 1.00 85.44 154 LEU A CA 1
ATOM 1251 C C . LEU A 1 154 ? -44.262 -9.851 56.718 1.00 85.44 154 LEU A C 1
ATOM 1253 O O . LEU A 1 154 ? -43.107 -9.727 56.304 1.00 85.44 154 LEU A O 1
ATOM 1257 N N . PRO A 1 155 ? -45.223 -10.421 55.958 1.00 89.00 155 PRO A N 1
ATOM 1258 C CA . PRO A 1 155 ? -44.934 -10.973 54.628 1.00 89.00 155 PRO A CA 1
ATOM 1259 C C . PRO A 1 155 ? -44.455 -9.910 53.627 1.00 89.00 155 PRO A C 1
ATOM 1261 O O . PRO A 1 155 ? -43.532 -10.167 52.857 1.00 89.00 155 PRO A O 1
ATOM 1264 N N . ASP A 1 156 ? -45.002 -8.692 53.684 1.00 86.81 156 ASP A N 1
ATOM 1265 C CA . ASP A 1 156 ? -44.576 -7.592 52.810 1.00 86.81 156 ASP A CA 1
ATOM 1266 C C . ASP A 1 156 ? -43.116 -7.184 53.091 1.00 86.81 156 ASP A C 1
ATOM 1268 O O . ASP A 1 156 ? -42.379 -6.774 52.194 1.00 86.81 156 ASP A O 1
ATOM 1272 N N . VAL A 1 157 ? -42.665 -7.284 54.347 1.00 87.25 157 VAL A N 1
ATOM 1273 C CA . VAL A 1 157 ? -41.271 -6.995 54.722 1.00 87.25 157 VAL A CA 1
ATOM 1274 C C . VAL A 1 157 ? -40.318 -8.098 54.259 1.00 87.25 157 VAL A C 1
ATOM 1276 O O . VAL A 1 157 ? -39.200 -7.791 53.831 1.00 87.25 157 VAL A O 1
ATOM 1279 N N . GLU A 1 158 ? -40.751 -9.359 54.287 1.00 87.19 158 GLU A N 1
ATOM 1280 C CA . GLU A 1 158 ? -39.995 -10.476 53.711 1.00 87.19 158 GLU A CA 1
ATOM 1281 C C . GLU A 1 158 ? -39.813 -10.290 52.197 1.00 87.19 158 GLU A C 1
ATOM 1283 O O . GLU A 1 158 ? -38.680 -10.364 51.712 1.00 87.19 158 GLU A O 1
ATOM 1288 N N . GLU A 1 159 ? -40.872 -9.924 51.467 1.00 87.69 159 GLU A N 1
ATOM 1289 C CA . GLU A 1 159 ? -40.800 -9.593 50.034 1.00 87.69 159 GLU A CA 1
ATOM 1290 C C . GLU A 1 159 ? -39.790 -8.464 49.761 1.00 87.69 159 GLU A C 1
ATOM 1292 O O . GLU A 1 159 ? -38.957 -8.551 48.857 1.00 87.69 159 GLU A O 1
ATOM 1297 N N . ASN A 1 160 ? -39.754 -7.445 50.620 1.00 87.06 160 ASN A N 1
ATOM 1298 C CA . ASN A 1 160 ? -38.793 -6.343 50.501 1.00 87.06 160 ASN A CA 1
ATOM 1299 C C . ASN A 1 160 ? -37.351 -6.753 50.729 1.00 87.06 160 ASN A C 1
ATOM 1301 O O . ASN A 1 160 ? -36.440 -6.200 50.107 1.00 87.06 160 ASN A O 1
ATOM 1305 N N . SER A 1 161 ? -37.121 -7.698 51.636 1.00 86.38 161 SER A N 1
ATOM 1306 C CA . SER A 1 161 ? -35.786 -8.247 51.841 1.00 86.38 161 SER A CA 1
ATOM 1307 C C . SER A 1 161 ? -35.288 -8.953 50.575 1.00 86.38 161 SER A C 1
ATOM 1309 O O . SER A 1 161 ? -34.146 -8.731 50.171 1.00 86.38 161 SER A O 1
ATOM 1311 N N . ILE A 1 162 ? -36.170 -9.684 49.884 1.00 87.81 162 ILE A N 1
ATOM 1312 C CA . ILE A 1 162 ? -35.873 -10.366 48.619 1.00 87.81 162 ILE A CA 1
ATOM 1313 C C . ILE A 1 162 ? -35.570 -9.342 47.519 1.00 87.81 162 ILE A C 1
ATOM 1315 O O . ILE A 1 162 ? -34.526 -9.432 46.874 1.00 87.81 162 ILE A O 1
ATOM 1319 N N . ILE A 1 163 ? -36.405 -8.306 47.362 1.00 87.31 163 ILE A N 1
ATOM 1320 C CA . ILE A 1 163 ? -36.182 -7.242 46.365 1.00 87.31 163 ILE A CA 1
ATOM 1321 C C . ILE A 1 163 ? -34.827 -6.548 46.588 1.00 87.31 163 ILE A C 1
ATOM 1323 O O . ILE A 1 163 ? -34.114 -6.247 45.628 1.00 87.31 163 ILE A O 1
ATOM 1327 N N . LYS A 1 164 ? -34.429 -6.308 47.843 1.00 87.38 164 LYS A N 1
ATOM 1328 C CA . LYS A 1 164 ? -33.129 -5.694 48.165 1.00 87.38 164 LYS A CA 1
ATOM 1329 C C . LYS A 1 164 ? -31.940 -6.588 47.824 1.00 87.38 164 LYS A C 1
ATOM 1331 O O . LYS A 1 164 ? -30.932 -6.069 47.340 1.00 87.38 164 LYS A O 1
ATOM 1336 N N . LEU A 1 165 ? -32.039 -7.892 48.083 1.00 88.81 165 LEU A N 1
ATOM 1337 C CA . LEU A 1 165 ? -31.004 -8.855 47.697 1.00 88.81 165 LEU A CA 1
ATOM 1338 C C . LEU A 1 165 ? -30.856 -8.890 46.172 1.00 88.81 165 LEU A C 1
ATOM 1340 O O . LEU A 1 165 ? -29.762 -8.666 45.658 1.00 88.81 165 LEU A O 1
ATOM 1344 N N . ASP A 1 166 ? -31.974 -8.996 45.456 1.00 89.38 166 ASP A N 1
ATOM 1345 C CA . ASP A 1 166 ? -32.013 -8.955 43.995 1.00 89.38 166 ASP A CA 1
ATOM 1346 C C . ASP A 1 166 ? -31.412 -7.667 43.415 1.00 89.38 166 ASP A C 1
ATOM 1348 O O . ASP A 1 166 ? -30.707 -7.691 42.405 1.00 89.38 166 ASP A O 1
ATOM 1352 N N . LEU A 1 167 ? -31.702 -6.515 44.027 1.00 90.50 167 LEU A N 1
ATOM 1353 C CA . LEU A 1 167 ? -31.133 -5.232 43.614 1.00 90.50 167 LEU A CA 1
ATOM 1354 C C . LEU A 1 167 ? -29.612 -5.206 43.776 1.00 90.50 167 LEU A C 1
ATOM 1356 O O . LEU A 1 167 ? -28.921 -4.672 42.908 1.00 90.50 167 LEU A O 1
ATOM 1360 N N . LYS A 1 168 ? -29.089 -5.793 44.856 1.00 91.88 168 LYS A N 1
ATOM 1361 C CA . LYS A 1 168 ? -27.647 -5.893 45.095 1.00 91.88 168 LYS A CA 1
ATOM 1362 C C . LYS A 1 168 ? -26.970 -6.797 44.062 1.00 91.88 168 LYS A C 1
ATOM 1364 O O . LYS A 1 168 ? -25.914 -6.429 43.549 1.00 91.88 168 LYS A O 1
ATOM 1369 N N . ASP A 1 169 ? -27.592 -7.919 43.715 1.00 93.44 169 ASP A N 1
ATOM 1370 C CA . ASP A 1 169 ? -27.070 -8.853 42.711 1.00 93.44 169 ASP A CA 1
ATOM 1371 C C . ASP A 1 169 ? -27.101 -8.251 41.297 1.00 93.44 169 ASP A C 1
ATOM 1373 O O . ASP A 1 169 ? -26.145 -8.397 40.524 1.00 93.44 169 ASP A O 1
ATOM 1377 N N . LEU A 1 170 ? -28.157 -7.496 40.967 1.00 91.81 170 LEU A N 1
ATOM 1378 C CA . LEU A 1 170 ? -28.242 -6.724 39.724 1.00 91.81 170 LEU A CA 1
ATOM 1379 C C . LEU A 1 170 ? -27.166 -5.637 39.656 1.00 91.81 170 LEU A C 1
ATOM 1381 O O . LEU A 1 170 ? -26.485 -5.519 38.638 1.00 91.81 170 LEU A O 1
ATOM 1385 N N . ASP A 1 171 ? -26.992 -4.857 40.723 1.00 91.69 171 ASP A N 1
ATOM 1386 C CA . ASP A 1 171 ? -25.993 -3.787 40.767 1.00 91.69 171 ASP A CA 1
ATOM 1387 C C . ASP A 1 171 ? -24.558 -4.370 40.696 1.00 91.69 171 ASP A C 1
ATOM 1389 O O . ASP A 1 171 ? -23.701 -3.810 40.006 1.00 91.69 171 ASP A O 1
ATOM 1393 N N . GLY A 1 172 ? -24.311 -5.541 41.301 1.00 93.75 172 GLY A N 1
ATOM 1394 C CA . GLY A 1 172 ? -23.061 -6.298 41.155 1.00 93.75 172 GLY A CA 1
ATOM 1395 C C . GLY A 1 172 ? -22.814 -6.785 39.722 1.00 93.75 172 GLY A C 1
ATOM 1396 O O . GLY A 1 172 ? -21.729 -6.579 39.179 1.00 93.75 172 GLY A O 1
ATOM 1397 N N . SER A 1 173 ? -23.838 -7.346 39.073 1.00 94.62 173 SER A N 1
ATOM 1398 C CA . SER A 1 173 ? -23.770 -7.795 37.672 1.00 94.62 173 SER A CA 1
ATOM 1399 C C . SER A 1 173 ? -23.548 -6.636 36.691 1.00 94.62 173 SER A C 1
ATOM 1401 O O . SER A 1 173 ? -22.858 -6.772 35.684 1.00 94.62 173 SER A O 1
ATOM 1403 N N . ILE A 1 174 ? -24.109 -5.459 36.979 1.00 93.75 174 ILE A N 1
ATOM 1404 C CA . ILE A 1 174 ? -23.861 -4.248 36.186 1.00 93.75 174 ILE A CA 1
ATOM 1405 C C . ILE A 1 174 ? -22.400 -3.808 36.322 1.00 93.75 174 ILE A C 1
ATOM 1407 O O . ILE A 1 174 ? -21.800 -3.386 35.333 1.00 93.75 174 ILE A O 1
ATOM 1411 N N . LEU A 1 175 ? -21.821 -3.885 37.524 1.00 95.50 175 LEU A N 1
ATOM 1412 C CA . LEU A 1 175 ? -20.427 -3.504 37.756 1.00 95.50 175 LEU A CA 1
ATOM 1413 C C . LEU A 1 175 ? -19.458 -4.405 36.974 1.00 95.50 175 LEU A C 1
ATOM 1415 O O . LEU A 1 175 ? -18.528 -3.896 36.348 1.00 95.50 175 LEU A O 1
ATOM 1419 N N . THR A 1 176 ? -19.692 -5.720 36.969 1.00 95.38 176 THR A N 1
ATOM 1420 C CA . THR A 1 176 ? -18.844 -6.674 36.238 1.00 95.38 176 THR A CA 1
ATOM 1421 C C . THR A 1 176 ? -18.927 -6.462 34.729 1.00 95.38 176 THR A C 1
ATOM 1423 O O . THR A 1 176 ? -17.890 -6.348 34.078 1.00 95.38 176 THR A O 1
ATOM 1426 N N . LEU A 1 177 ? -20.135 -6.300 34.179 1.00 95.50 177 LEU A N 1
ATOM 1427 C CA . LEU A 1 177 ? -20.323 -6.012 32.753 1.00 95.50 177 LEU A CA 1
ATOM 1428 C C . LEU A 1 177 ? -19.708 -4.669 32.344 1.00 95.50 177 LEU A C 1
ATOM 1430 O O . LEU A 1 177 ? -19.182 -4.545 31.242 1.00 95.50 177 LEU A O 1
ATOM 1434 N N . LYS A 1 178 ? -19.740 -3.653 33.215 1.00 95.38 178 LYS A N 1
ATOM 1435 C CA . LYS A 1 178 ? -19.054 -2.378 32.950 1.00 95.38 178 LYS A CA 1
ATOM 1436 C C . LYS A 1 178 ? -17.544 -2.562 32.847 1.00 95.38 178 LYS A C 1
ATOM 1438 O O . LYS A 1 178 ? -16.949 -2.063 31.900 1.00 95.38 178 LYS A O 1
ATOM 1443 N N . ALA A 1 179 ? -16.943 -3.313 33.770 1.00 96.06 179 ALA A N 1
ATOM 1444 C CA . ALA A 1 179 ? -15.515 -3.612 33.715 1.00 96.06 179 ALA A CA 1
ATOM 1445 C C . ALA A 1 179 ? -15.139 -4.393 32.441 1.00 96.06 179 ALA A C 1
ATOM 1447 O O . ALA A 1 179 ? -14.108 -4.112 31.830 1.00 96.06 179 ALA A O 1
ATOM 1448 N N . GLU A 1 180 ? -15.990 -5.329 32.009 1.00 95.19 180 GLU A N 1
ATOM 1449 C CA . GLU A 1 180 ? -15.817 -6.065 30.752 1.00 95.19 180 GLU A CA 1
ATOM 1450 C C . GLU A 1 180 ? -15.923 -5.141 29.526 1.00 95.19 180 GLU A C 1
ATOM 1452 O O . GLU A 1 180 ? -15.056 -5.170 28.653 1.00 95.19 180 GLU A O 1
ATOM 1457 N N . ALA A 1 181 ? -16.921 -4.253 29.487 1.00 96.00 181 ALA A N 1
ATOM 1458 C CA . ALA A 1 181 ? -17.071 -3.265 28.418 1.00 96.00 181 ALA A CA 1
ATOM 1459 C C . ALA A 1 181 ? -15.874 -2.306 28.337 1.00 96.00 181 ALA A C 1
ATOM 1461 O O . ALA A 1 181 ? -15.410 -2.003 27.238 1.00 96.00 181 ALA A O 1
ATOM 1462 N N . ASP A 1 182 ? -15.357 -1.846 29.478 1.00 95.38 182 ASP A N 1
ATOM 1463 C CA . ASP A 1 182 ? -14.178 -0.979 29.528 1.00 95.38 182 ASP A CA 1
ATOM 1464 C C . ASP A 1 182 ? -12.919 -1.715 29.047 1.00 95.38 182 ASP A C 1
ATOM 1466 O O . ASP A 1 182 ? -12.072 -1.121 28.376 1.00 95.38 182 ASP A O 1
ATOM 1470 N N . ALA A 1 183 ? -12.796 -3.014 29.340 1.00 95.81 183 ALA A N 1
ATOM 1471 C CA . ALA A 1 183 ? -11.711 -3.845 28.828 1.00 95.81 183 ALA A CA 1
ATOM 1472 C C . ALA A 1 183 ? -11.792 -4.019 27.301 1.00 95.81 183 ALA A C 1
ATOM 1474 O O . ALA A 1 183 ? -10.786 -3.843 26.612 1.00 95.81 183 ALA A O 1
ATOM 1475 N N . GLU A 1 184 ? -12.976 -4.306 26.754 1.00 93.94 184 GLU A N 1
ATOM 1476 C CA . GLU A 1 184 ? -13.186 -4.405 25.302 1.00 93.94 184 GLU A CA 1
ATOM 1477 C C . GLU A 1 184 ? -12.986 -3.052 24.599 1.00 93.94 184 GLU A C 1
ATOM 1479 O O . GLU A 1 184 ? -12.395 -2.988 23.521 1.00 93.94 184 GLU A O 1
ATOM 1484 N N . HIS A 1 185 ? -13.387 -1.948 25.235 1.00 94.75 185 HIS A N 1
ATOM 1485 C CA . HIS A 1 185 ? -13.146 -0.600 24.725 1.00 94.75 185 HIS A CA 1
ATOM 1486 C C . HIS A 1 185 ? -11.653 -0.256 24.649 1.00 94.75 185 HIS A C 1
ATOM 1488 O O . HIS A 1 185 ? -11.214 0.310 23.649 1.00 94.75 185 HIS A O 1
ATOM 1494 N N . LYS A 1 186 ? -10.861 -0.629 25.663 1.00 96.69 186 LYS A N 1
ATOM 1495 C CA . LYS A 1 186 ? -9.399 -0.457 25.633 1.00 96.69 186 LYS A CA 1
ATOM 1496 C C . LYS A 1 186 ? -8.771 -1.230 24.476 1.00 96.69 186 LYS A C 1
ATOM 1498 O O . LYS A 1 186 ? -8.052 -0.633 23.686 1.00 96.69 186 LYS A O 1
ATOM 1503 N N . LYS A 1 187 ? -9.130 -2.507 24.299 1.00 95.25 187 LYS A N 1
ATOM 1504 C CA . LYS A 1 187 ? -8.648 -3.325 23.168 1.00 95.25 187 LYS A CA 1
ATOM 1505 C C . LYS A 1 187 ? -9.034 -2.735 21.810 1.00 95.25 187 LYS A C 1
ATOM 1507 O O . LYS A 1 187 ? -8.247 -2.778 20.871 1.00 95.25 187 LYS A O 1
ATOM 1512 N N . MET A 1 188 ? -10.240 -2.173 21.697 1.00 95.69 188 MET A N 1
ATOM 1513 C CA . MET A 1 188 ? -10.686 -1.474 20.489 1.00 95.69 188 MET A CA 1
ATOM 1514 C C . MET A 1 188 ? -9.812 -0.244 20.196 1.00 95.69 188 MET A C 1
ATOM 1516 O O . MET A 1 188 ? -9.414 -0.056 19.049 1.00 95.69 188 MET A O 1
ATOM 1520 N N . ILE A 1 189 ? -9.515 0.579 21.209 1.00 96.06 189 ILE A N 1
ATOM 1521 C CA . ILE A 1 189 ? -8.640 1.754 21.060 1.00 96.06 189 ILE A CA 1
ATOM 1522 C C . ILE A 1 189 ? -7.231 1.320 20.654 1.00 96.06 189 ILE A C 1
ATOM 1524 O O . ILE A 1 189 ? -6.737 1.800 19.641 1.00 96.06 189 ILE A O 1
ATOM 1528 N N . GLU A 1 190 ? -6.637 0.359 21.363 1.00 95.19 190 GLU A N 1
ATOM 1529 C CA . GLU A 1 190 ? -5.303 -0.174 21.049 1.00 95.19 190 GLU A CA 1
ATOM 1530 C C . GLU A 1 190 ? -5.229 -0.729 19.616 1.00 95.19 190 GLU A C 1
ATOM 1532 O O . GLU A 1 190 ? -4.223 -0.573 18.927 1.00 95.19 190 GLU A O 1
ATOM 1537 N N . GLY A 1 191 ? -6.298 -1.377 19.138 1.00 94.12 191 GLY A N 1
ATOM 1538 C CA . GLY A 1 191 ? -6.389 -1.837 17.753 1.00 94.12 191 GLY A CA 1
ATOM 1539 C C . GLY A 1 191 ? -6.423 -0.684 16.744 1.00 94.12 191 GLY A C 1
ATOM 1540 O O . GLY A 1 191 ? -5.774 -0.760 15.704 1.00 94.12 191 GLY A O 1
ATOM 1541 N N . HIS A 1 192 ? -7.145 0.399 17.043 1.00 94.19 192 HIS A N 1
ATOM 1542 C CA . HIS A 1 192 ? -7.154 1.590 16.192 1.00 94.19 192 HIS A CA 1
ATOM 1543 C C . HIS A 1 192 ? -5.802 2.310 16.180 1.00 94.19 192 HIS A C 1
ATOM 1545 O O . HIS A 1 192 ? -5.325 2.642 15.100 1.00 94.19 192 HIS A O 1
ATOM 1551 N N . GLU A 1 193 ? -5.159 2.467 17.338 1.00 96.38 193 GLU A N 1
ATOM 1552 C CA . GLU A 1 193 ? -3.826 3.071 17.454 1.00 96.38 193 GLU A CA 1
ATOM 1553 C C . GLU A 1 193 ? -2.793 2.302 16.622 1.00 96.38 193 GLU A C 1
ATOM 1555 O O . GLU A 1 193 ? -2.138 2.893 15.767 1.00 96.38 193 GLU A O 1
ATOM 1560 N N . LYS A 1 194 ? -2.735 0.969 16.755 1.00 94.56 194 LYS A N 1
ATOM 1561 C CA . LYS A 1 194 ? -1.847 0.119 15.938 1.00 94.56 194 LYS A CA 1
ATOM 1562 C C . LYS A 1 194 ? -2.131 0.233 14.440 1.00 94.56 194 LYS A C 1
ATOM 1564 O O . LYS A 1 194 ? -1.215 0.244 13.624 1.00 94.56 194 LYS A O 1
ATOM 1569 N N . ALA A 1 195 ? -3.404 0.316 14.052 1.00 94.31 195 ALA A N 1
ATOM 1570 C CA . ALA A 1 195 ? -3.763 0.490 12.647 1.00 94.31 195 ALA A CA 1
ATOM 1571 C C . ALA A 1 195 ? -3.336 1.863 12.097 1.00 94.31 195 ALA A C 1
ATOM 1573 O O . ALA A 1 195 ? -3.027 1.974 10.907 1.00 94.31 195 ALA A O 1
ATOM 1574 N N . ASP A 1 196 ? -3.332 2.902 12.930 1.00 94.31 196 ASP A N 1
ATOM 1575 C CA . ASP A 1 196 ? -2.879 4.242 12.556 1.00 94.31 196 ASP A CA 1
ATOM 1576 C C . ASP A 1 196 ? -1.343 4.340 12.543 1.00 94.31 196 ASP A C 1
ATOM 1578 O O . ASP A 1 196 ? -0.781 5.010 11.677 1.00 94.31 196 ASP A O 1
ATOM 1582 N N . GLU A 1 197 ? -0.644 3.612 13.417 1.00 95.69 197 GLU A N 1
ATOM 1583 C CA . GLU A 1 197 ? 0.815 3.431 13.350 1.00 95.69 197 GLU A CA 1
ATOM 1584 C C . GLU A 1 197 ? 1.233 2.803 12.016 1.00 95.69 197 GLU A C 1
ATOM 1586 O O . GLU A 1 197 ? 2.049 3.381 11.296 1.00 95.69 197 GLU A O 1
ATOM 1591 N N . ILE A 1 198 ? 0.592 1.698 11.617 1.00 94.25 198 ILE A N 1
ATOM 1592 C CA . ILE A 1 198 ? 0.839 1.058 10.314 1.00 94.25 198 ILE A CA 1
ATOM 1593 C C . ILE A 1 198 ? 0.561 2.032 9.162 1.00 94.25 198 ILE A C 1
ATOM 1595 O O . ILE A 1 198 ? 1.316 2.084 8.195 1.00 94.25 198 ILE A O 1
ATOM 1599 N N . TRP A 1 199 ? -0.488 2.854 9.256 1.00 93.06 199 TRP A N 1
ATOM 1600 C CA . TRP A 1 199 ? -0.758 3.874 8.238 1.00 93.06 199 TRP A CA 1
ATOM 1601 C C . TRP A 1 199 ? 0.380 4.890 8.105 1.00 93.06 199 TRP A C 1
ATOM 1603 O O . TRP A 1 199 ? 0.772 5.247 6.991 1.00 93.06 199 TRP A O 1
ATOM 1613 N N . ASN A 1 200 ? 0.926 5.342 9.235 1.00 94.88 200 ASN A N 1
ATOM 1614 C CA . ASN A 1 200 ? 2.054 6.267 9.250 1.00 94.88 200 ASN A CA 1
ATOM 1615 C C . ASN A 1 200 ? 3.314 5.640 8.636 1.00 94.88 200 ASN A C 1
ATOM 1617 O O . ASN A 1 200 ? 4.084 6.356 8.001 1.00 94.88 200 ASN A O 1
ATOM 1621 N N . GLU A 1 201 ? 3.492 4.322 8.756 1.00 93.50 201 GLU A N 1
ATOM 1622 C CA . GLU A 1 201 ? 4.560 3.585 8.070 1.00 93.50 201 GLU A CA 1
ATOM 1623 C C . GLU A 1 201 ? 4.299 3.379 6.572 1.00 93.50 201 GLU A C 1
ATOM 1625 O O . GLU A 1 201 ? 5.238 3.383 5.779 1.00 93.50 201 GLU A O 1
ATOM 1630 N N . ILE A 1 202 ? 3.041 3.195 6.160 1.00 94.44 202 ILE A N 1
ATOM 1631 C CA . ILE A 1 202 ? 2.665 3.010 4.749 1.00 94.44 202 ILE A CA 1
ATOM 1632 C C . ILE A 1 202 ? 2.805 4.317 3.959 1.00 94.44 202 ILE A C 1
ATOM 1634 O O . ILE A 1 202 ? 3.181 4.301 2.787 1.00 94.44 202 ILE A O 1
ATOM 1638 N N . LYS A 1 203 ? 2.506 5.463 4.579 1.00 93.88 203 LYS A N 1
ATOM 1639 C CA . LYS A 1 203 ? 2.553 6.775 3.922 1.00 93.88 203 LYS A CA 1
ATOM 1640 C C . LYS A 1 203 ? 3.875 7.061 3.176 1.00 93.88 203 LYS A C 1
ATOM 1642 O O . LYS A 1 203 ? 3.788 7.377 1.990 1.00 93.88 203 LYS A O 1
ATOM 1647 N N . PRO A 1 204 ? 5.072 6.939 3.785 1.00 95.44 204 PRO A N 1
ATOM 1648 C CA . PRO A 1 204 ? 6.330 7.169 3.070 1.00 95.44 204 PRO A CA 1
ATOM 1649 C C . PRO A 1 204 ? 6.568 6.158 1.938 1.00 95.44 204 PRO A C 1
ATOM 1651 O O . PRO A 1 204 ? 7.130 6.529 0.912 1.00 95.44 204 PRO A O 1
ATOM 1654 N N . LEU A 1 205 ? 6.083 4.916 2.058 1.00 94.75 205 LEU A N 1
ATOM 1655 C CA . LEU A 1 205 ? 6.199 3.922 0.982 1.00 94.75 205 LEU A CA 1
ATOM 1656 C C . LEU A 1 205 ? 5.415 4.341 -0.270 1.00 94.75 205 LEU A C 1
ATOM 1658 O O . LEU A 1 205 ? 5.836 4.058 -1.391 1.00 94.75 205 LEU A O 1
ATOM 1662 N N . PHE A 1 206 ? 4.286 5.043 -0.114 1.00 92.94 206 PHE A N 1
ATOM 1663 C CA . PHE A 1 206 ? 3.573 5.614 -1.261 1.00 92.94 206 PHE A CA 1
ATOM 1664 C C . PHE A 1 206 ? 4.376 6.714 -1.957 1.00 92.94 206 PHE A C 1
ATOM 1666 O O . PHE A 1 206 ? 4.393 6.754 -3.187 1.00 92.94 206 PHE A O 1
ATOM 1673 N N . GLU A 1 207 ? 5.047 7.573 -1.188 1.00 94.69 207 GLU A N 1
ATOM 1674 C CA . GLU A 1 207 ? 5.921 8.618 -1.730 1.00 94.69 207 GLU A CA 1
ATOM 1675 C C . GLU A 1 207 ? 7.104 7.992 -2.487 1.00 94.69 207 GLU A C 1
ATOM 1677 O O . GLU A 1 207 ? 7.408 8.402 -3.608 1.00 94.69 207 GLU A O 1
ATOM 1682 N N . GLU A 1 208 ? 7.708 6.935 -1.935 1.00 94.31 208 GLU A N 1
ATOM 1683 C CA . GLU A 1 208 ? 8.785 6.181 -2.585 1.00 94.31 208 GLU A CA 1
ATOM 1684 C C . GLU A 1 208 ? 8.311 5.478 -3.866 1.00 94.31 208 GLU A C 1
ATOM 1686 O O . GLU A 1 208 ? 8.960 5.570 -4.909 1.00 94.31 208 GLU A O 1
ATOM 1691 N N . ARG A 1 209 ? 7.134 4.841 -3.840 1.00 93.81 209 ARG A N 1
ATOM 1692 C CA . ARG A 1 209 ? 6.511 4.249 -5.034 1.00 93.81 209 ARG A CA 1
ATOM 1693 C C . ARG A 1 209 ? 6.316 5.291 -6.134 1.00 93.81 209 ARG A C 1
ATOM 1695 O O . ARG A 1 209 ? 6.592 5.008 -7.301 1.00 93.81 209 ARG A O 1
ATOM 1702 N N . ASP A 1 210 ? 5.798 6.464 -5.784 1.00 94.31 210 ASP A N 1
ATOM 1703 C CA . ASP A 1 210 ? 5.525 7.527 -6.751 1.00 94.31 210 ASP A CA 1
ATOM 1704 C C . ASP A 1 210 ? 6.825 8.11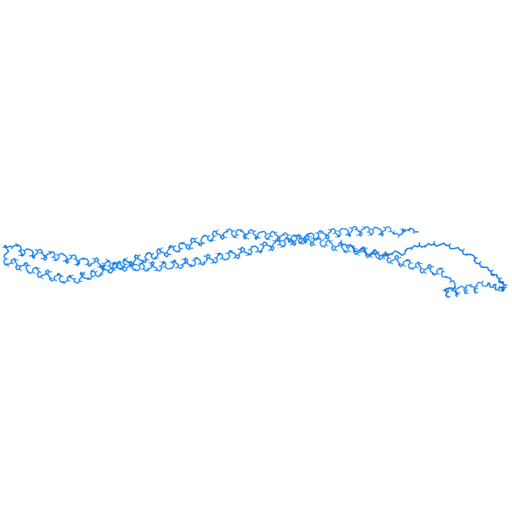6 -7.312 1.00 94.31 210 ASP A C 1
ATOM 1706 O O . ASP A 1 210 ? 6.909 8.384 -8.513 1.00 94.31 210 ASP A O 1
ATOM 1710 N N . PHE A 1 211 ? 7.868 8.205 -6.484 1.00 95.50 211 PHE A N 1
ATOM 1711 C CA . PHE A 1 211 ? 9.216 8.551 -6.923 1.00 95.50 211 PHE A CA 1
ATOM 1712 C C . PHE A 1 211 ? 9.784 7.527 -7.917 1.00 95.50 211 PHE A C 1
ATOM 1714 O O . PHE A 1 211 ? 10.192 7.904 -9.017 1.00 95.50 211 PHE A O 1
ATOM 1721 N N . LEU A 1 212 ? 9.752 6.230 -7.591 1.00 95.75 212 LEU A N 1
ATOM 1722 C CA . LEU A 1 212 ? 10.231 5.177 -8.496 1.00 95.75 212 LEU A CA 1
ATOM 1723 C C . LEU A 1 212 ? 9.431 5.140 -9.797 1.00 95.75 212 LEU A C 1
ATOM 1725 O O . LEU A 1 212 ? 9.988 4.914 -10.869 1.00 95.75 212 LEU A O 1
ATOM 1729 N N . ARG A 1 213 ? 8.125 5.403 -9.738 1.00 94.50 213 ARG A N 1
ATOM 1730 C CA . ARG A 1 213 ? 7.305 5.516 -10.944 1.00 94.50 213 ARG A CA 1
ATOM 1731 C C . ARG A 1 213 ? 7.782 6.659 -11.839 1.00 94.50 213 ARG A C 1
ATOM 1733 O O . ARG A 1 213 ? 7.958 6.443 -13.035 1.00 94.50 213 ARG A O 1
ATOM 1740 N N . ALA A 1 214 ? 8.023 7.837 -11.267 1.00 96.12 214 ALA A N 1
ATOM 1741 C CA . ALA A 1 214 ? 8.529 8.985 -12.012 1.00 96.12 214 ALA A CA 1
ATOM 1742 C C . ALA A 1 214 ? 9.922 8.718 -12.611 1.00 96.12 214 ALA A C 1
ATOM 1744 O O . ALA A 1 214 ? 10.165 9.052 -13.772 1.00 96.12 214 ALA A O 1
ATOM 1745 N N . GLU A 1 215 ? 10.819 8.066 -11.866 1.00 95.44 215 GLU A N 1
ATOM 1746 C CA . GLU A 1 215 ? 12.152 7.709 -12.368 1.00 95.44 215 GLU A CA 1
ATOM 1747 C C . GLU A 1 215 ? 12.074 6.637 -13.472 1.00 95.44 215 GLU A C 1
ATOM 1749 O O . GLU A 1 215 ? 12.771 6.717 -14.486 1.00 95.44 215 GLU A O 1
ATOM 1754 N N . GLY A 1 216 ? 11.155 5.675 -13.348 1.00 95.88 216 GLY A N 1
ATOM 1755 C CA . GLY A 1 216 ? 10.857 4.699 -14.398 1.00 95.88 216 GLY A CA 1
ATOM 1756 C C . GLY A 1 216 ? 10.348 5.358 -15.685 1.00 95.88 216 GLY A C 1
ATOM 1757 O O . GLY A 1 216 ? 10.829 5.035 -16.777 1.00 95.88 216 GLY A O 1
ATOM 1758 N N . ASP A 1 217 ? 9.429 6.320 -15.569 1.00 96.06 217 ASP A N 1
ATOM 1759 C CA . ASP A 1 217 ? 8.911 7.095 -16.704 1.00 96.06 217 ASP A CA 1
ATOM 1760 C C . ASP A 1 217 ? 10.016 7.946 -17.352 1.00 96.06 217 ASP A C 1
ATOM 1762 O O . ASP A 1 217 ? 10.116 8.018 -18.582 1.00 96.06 217 ASP A O 1
ATOM 1766 N N . ARG A 1 218 ? 10.916 8.519 -16.543 1.00 96.88 218 ARG A N 1
ATOM 1767 C CA . ARG A 1 218 ? 12.102 9.241 -17.020 1.00 96.88 218 ARG A CA 1
ATOM 1768 C C . ARG A 1 218 ? 13.027 8.336 -17.837 1.00 96.88 218 ARG A C 1
ATOM 1770 O O . ARG A 1 218 ? 13.391 8.700 -18.957 1.00 96.88 218 ARG A O 1
ATOM 1777 N N . HIS A 1 219 ? 13.393 7.160 -17.325 1.00 96.88 219 HIS A N 1
ATOM 1778 C CA . HIS A 1 219 ? 14.231 6.210 -18.065 1.00 96.88 219 HIS A CA 1
ATOM 1779 C C . HIS A 1 219 ? 13.551 5.710 -19.341 1.00 96.88 219 HIS A C 1
ATOM 1781 O O . HIS A 1 219 ? 14.208 5.547 -20.372 1.00 96.88 219 HIS A O 1
ATOM 1787 N N . HIS A 1 220 ? 12.230 5.519 -19.312 1.00 97.00 220 HIS A N 1
ATOM 1788 C CA . HIS A 1 220 ? 11.478 5.163 -20.507 1.00 97.00 220 HIS A CA 1
ATOM 1789 C C . HIS A 1 220 ? 11.511 6.273 -21.567 1.00 97.00 220 HIS A C 1
ATOM 1791 O O . HIS A 1 220 ? 11.733 5.980 -22.742 1.00 97.00 220 HIS A O 1
ATOM 1797 N N . ALA A 1 221 ? 11.355 7.539 -21.170 1.00 97.62 221 ALA A N 1
ATOM 1798 C CA . ALA A 1 221 ? 11.453 8.671 -22.088 1.00 97.62 221 ALA A CA 1
ATOM 1799 C C . ALA A 1 221 ? 12.839 8.750 -22.752 1.00 97.62 221 ALA A C 1
ATOM 1801 O O . ALA A 1 221 ? 12.927 8.925 -23.969 1.00 97.62 221 ALA A O 1
ATOM 1802 N N . ILE A 1 222 ? 13.912 8.541 -21.978 1.00 96.94 222 ILE A N 1
ATOM 1803 C CA . ILE A 1 222 ? 15.289 8.491 -22.495 1.00 96.94 222 ILE A CA 1
ATOM 1804 C C . ILE A 1 222 ? 15.464 7.314 -23.463 1.00 96.94 222 ILE A C 1
ATOM 1806 O O . ILE A 1 222 ? 15.991 7.495 -24.559 1.00 96.94 222 ILE A O 1
ATOM 1810 N N . PHE A 1 223 ? 14.968 6.125 -23.108 1.00 97.38 223 PHE A N 1
ATOM 1811 C CA . PHE A 1 223 ? 14.987 4.955 -23.990 1.00 97.38 223 PHE A CA 1
ATOM 1812 C C . PHE A 1 223 ? 14.317 5.248 -25.338 1.00 97.38 223 PHE A C 1
ATOM 1814 O O . PHE A 1 223 ? 14.895 4.970 -26.389 1.00 97.38 223 PHE A O 1
ATOM 1821 N N . VAL A 1 224 ? 13.115 5.833 -25.318 1.00 97.75 224 VAL A N 1
ATOM 1822 C CA . VAL A 1 224 ? 12.369 6.167 -26.539 1.00 97.75 224 VAL A CA 1
ATOM 1823 C C . VAL A 1 224 ? 13.114 7.212 -27.369 1.00 97.75 224 VAL A C 1
ATOM 1825 O O . VAL A 1 224 ? 13.183 7.071 -28.589 1.00 97.75 224 VAL A O 1
ATOM 1828 N N . ALA A 1 225 ? 13.690 8.235 -26.734 1.00 97.38 225 ALA A N 1
ATOM 1829 C CA . ALA A 1 225 ? 14.479 9.254 -27.421 1.00 97.38 225 ALA A CA 1
ATOM 1830 C C . ALA A 1 225 ? 15.715 8.646 -28.103 1.00 97.38 225 ALA A C 1
ATOM 1832 O O . ALA A 1 225 ? 15.908 8.835 -29.301 1.00 97.38 225 ALA A O 1
ATOM 1833 N N . ASN A 1 226 ? 16.496 7.841 -27.381 1.00 96.62 226 ASN A N 1
ATOM 1834 C CA . ASN A 1 226 ? 17.688 7.188 -27.924 1.00 96.62 226 ASN A CA 1
ATOM 1835 C C . ASN A 1 226 ? 17.347 6.196 -29.038 1.00 96.62 226 ASN A C 1
ATOM 1837 O O . ASN A 1 226 ? 18.082 6.092 -30.019 1.00 96.62 226 ASN A O 1
ATOM 1841 N N . ARG A 1 227 ? 16.208 5.500 -28.932 1.00 96.81 227 ARG A N 1
ATOM 1842 C CA . ARG A 1 227 ? 15.742 4.600 -29.989 1.00 96.81 227 ARG A CA 1
ATOM 1843 C C . ARG A 1 227 ? 15.409 5.359 -31.271 1.00 96.81 227 ARG A C 1
ATOM 1845 O O . ARG A 1 227 ? 15.880 4.958 -32.327 1.00 96.81 227 ARG A O 1
ATOM 1852 N N . LYS A 1 228 ? 14.696 6.485 -31.161 1.00 97.44 228 LYS A N 1
ATOM 1853 C CA . LYS A 1 228 ? 14.410 7.369 -32.301 1.00 97.44 228 LYS A CA 1
ATOM 1854 C C . LYS A 1 228 ? 15.694 7.899 -32.942 1.00 97.44 228 LYS A C 1
ATOM 1856 O O . LYS A 1 228 ? 15.862 7.748 -34.145 1.00 97.44 228 LYS A O 1
ATOM 1861 N N . SER A 1 229 ? 16.634 8.411 -32.146 1.00 96.75 229 SER A N 1
ATOM 1862 C CA . SER A 1 229 ? 17.933 8.883 -32.650 1.00 96.75 229 SER A CA 1
ATOM 1863 C C . SER A 1 229 ? 18.733 7.771 -33.342 1.00 96.75 229 SER A C 1
ATOM 1865 O O . SER A 1 229 ? 19.384 8.003 -34.359 1.00 96.75 229 SER A O 1
ATOM 1867 N N . ALA A 1 230 ? 18.690 6.540 -32.821 1.00 96.75 230 ALA A N 1
ATOM 1868 C CA . ALA A 1 230 ? 19.322 5.392 -33.466 1.00 96.75 230 ALA A CA 1
ATOM 1869 C C . ALA A 1 230 ? 18.658 5.050 -34.810 1.00 96.75 230 ALA A C 1
ATOM 1871 O O . ALA A 1 230 ? 19.367 4.762 -35.775 1.00 96.75 230 ALA A O 1
ATOM 1872 N N . ASP A 1 231 ? 17.328 5.101 -34.882 1.00 96.75 231 ASP A N 1
ATOM 1873 C CA . ASP A 1 231 ? 16.567 4.825 -36.102 1.00 96.75 231 ASP A CA 1
ATOM 1874 C C . ASP A 1 231 ? 16.822 5.897 -37.181 1.00 96.75 231 ASP A C 1
ATOM 1876 O O . ASP A 1 231 ? 17.033 5.554 -38.343 1.00 96.75 231 ASP A O 1
ATOM 1880 N N . GLU A 1 232 ? 16.924 7.174 -36.799 1.00 96.62 232 GLU A N 1
ATOM 1881 C CA . GLU A 1 232 ? 17.303 8.282 -37.694 1.00 96.62 232 GLU A CA 1
ATOM 1882 C C . GLU A 1 232 ? 18.723 8.116 -38.257 1.00 96.62 232 GLU A C 1
ATOM 1884 O O . GLU A 1 232 ? 18.960 8.262 -39.455 1.00 96.62 232 GLU A O 1
ATOM 1889 N N . VAL A 1 233 ? 19.702 7.761 -37.418 1.00 96.12 233 VAL A N 1
ATOM 1890 C CA . VAL A 1 233 ? 21.060 7.483 -37.917 1.00 96.12 233 VAL A CA 1
ATOM 1891 C C . VAL A 1 233 ? 21.064 6.232 -38.796 1.00 96.12 233 VAL A C 1
ATOM 1893 O O . VAL A 1 233 ? 21.839 6.149 -39.750 1.00 96.12 233 VAL A O 1
ATOM 1896 N N . HIS A 1 234 ? 20.211 5.249 -38.497 1.00 96.00 234 HIS A N 1
ATOM 1897 C CA . HIS A 1 234 ? 20.094 4.051 -39.312 1.00 96.00 234 HIS A CA 1
ATOM 1898 C C . HIS A 1 234 ? 19.536 4.350 -40.705 1.00 96.00 234 HIS A C 1
ATOM 1900 O O . HIS A 1 234 ? 20.096 3.818 -41.661 1.00 96.00 234 HIS A O 1
ATOM 1906 N N . SER A 1 235 ? 18.512 5.200 -40.838 1.00 96.81 235 SER A N 1
ATOM 1907 C CA . SER A 1 235 ? 17.969 5.572 -42.151 1.00 96.81 235 SER A CA 1
ATOM 1908 C C . SER A 1 235 ? 19.022 6.266 -43.013 1.00 96.81 235 SER A C 1
ATOM 1910 O O . SER A 1 235 ? 19.288 5.813 -44.124 1.00 96.81 235 SER A O 1
ATOM 1912 N N . VAL A 1 236 ? 19.730 7.257 -42.457 1.00 96.00 236 VAL A N 1
ATOM 1913 C CA . VAL A 1 236 ? 20.836 7.948 -43.148 1.00 96.00 236 VAL A CA 1
ATOM 1914 C C . VAL A 1 236 ? 21.962 6.976 -43.516 1.00 96.00 236 VAL A C 1
ATOM 1916 O O . VAL A 1 236 ? 22.590 7.096 -44.566 1.00 96.00 236 VAL A O 1
ATOM 1919 N N . LEU A 1 237 ? 22.247 5.995 -42.656 1.00 94.62 237 LEU A N 1
ATOM 1920 C CA . LEU A 1 237 ? 23.249 4.971 -42.939 1.00 94.62 237 LEU A CA 1
ATOM 1921 C C . LEU A 1 237 ? 22.820 4.047 -44.091 1.00 94.62 237 LEU A C 1
ATOM 1923 O O . LEU A 1 237 ? 23.683 3.636 -44.861 1.00 94.62 237 LEU A O 1
ATOM 1927 N N . MET A 1 238 ? 21.529 3.718 -44.211 1.00 95.38 238 MET A N 1
ATOM 1928 C CA . MET A 1 238 ? 21.019 2.902 -45.318 1.00 95.38 238 MET A CA 1
ATOM 1929 C C . MET A 1 238 ? 21.110 3.643 -46.652 1.00 95.38 238 MET A C 1
ATOM 1931 O O . MET A 1 238 ? 21.593 3.057 -47.616 1.00 95.38 238 MET A O 1
ATOM 1935 N N . GLU A 1 239 ? 20.741 4.926 -46.686 1.00 94.69 239 GLU A N 1
ATOM 1936 C CA . GLU A 1 239 ? 20.912 5.784 -47.870 1.00 94.69 239 GLU A CA 1
ATOM 1937 C C . GLU A 1 239 ? 22.389 5.856 -48.293 1.00 94.69 239 GLU A C 1
ATOM 1939 O O . GLU A 1 239 ? 22.742 5.657 -49.455 1.00 94.69 239 GLU A O 1
ATOM 1944 N N . LEU A 1 240 ? 23.286 6.035 -47.319 1.00 94.19 240 LEU A N 1
ATOM 1945 C CA . LEU A 1 240 ? 24.722 6.054 -47.574 1.00 94.19 240 LEU A CA 1
ATOM 1946 C C . LEU A 1 240 ? 25.248 4.708 -48.097 1.00 94.19 240 LEU A C 1
ATOM 1948 O O . LEU A 1 240 ? 26.170 4.692 -48.908 1.00 94.19 240 LEU A O 1
ATOM 1952 N N . TYR A 1 241 ? 24.695 3.582 -47.635 1.00 93.31 241 TYR A N 1
ATOM 1953 C CA . TYR A 1 241 ? 25.067 2.269 -48.160 1.00 93.31 241 TYR A CA 1
ATOM 1954 C C . TYR A 1 241 ? 24.591 2.063 -49.597 1.00 93.31 241 TYR A C 1
ATOM 1956 O O . TYR A 1 241 ? 25.383 1.558 -50.386 1.00 93.31 241 TYR A O 1
ATOM 1964 N N . SER A 1 242 ? 23.386 2.515 -49.967 1.00 94.88 242 SER A N 1
ATOM 1965 C CA . SER A 1 242 ? 22.957 2.479 -51.373 1.00 94.88 242 SER A CA 1
ATOM 1966 C C . SER A 1 242 ? 23.885 3.290 -52.279 1.00 94.88 242 SER A C 1
ATOM 1968 O O . SER A 1 242 ? 24.333 2.764 -53.292 1.00 94.88 242 SER A O 1
ATOM 1970 N N . GLU A 1 243 ? 24.275 4.506 -51.880 1.00 93.38 243 GLU A N 1
ATOM 1971 C CA . GLU A 1 243 ? 25.217 5.323 -52.665 1.00 93.38 243 GLU A CA 1
ATOM 1972 C C . GLU A 1 243 ? 26.608 4.668 -52.775 1.00 93.38 243 GLU A C 1
ATOM 1974 O O . GLU A 1 243 ? 27.279 4.745 -53.804 1.00 93.38 243 GLU A O 1
ATOM 1979 N N . VAL A 1 244 ? 27.073 4.011 -51.707 1.00 93.69 244 VAL A N 1
ATOM 1980 C CA . VAL A 1 244 ? 28.341 3.265 -51.715 1.00 93.69 244 VAL A CA 1
ATOM 1981 C C . VAL A 1 244 ? 28.269 2.055 -52.645 1.00 93.69 244 VAL A C 1
ATOM 1983 O O . VAL A 1 244 ? 29.251 1.767 -53.331 1.00 93.69 244 VAL A O 1
ATOM 1986 N N . ASP A 1 245 ? 27.144 1.344 -52.668 1.00 92.62 245 ASP A N 1
ATOM 1987 C CA . ASP A 1 245 ? 26.941 0.190 -53.543 1.00 92.62 245 ASP A CA 1
ATOM 1988 C C . ASP A 1 245 ? 26.853 0.611 -55.019 1.00 92.62 245 ASP A C 1
ATOM 1990 O O . ASP A 1 245 ? 27.426 -0.066 -55.872 1.00 92.62 245 ASP A O 1
ATOM 1994 N N . GLU A 1 246 ? 26.236 1.758 -55.324 1.00 93.50 246 GLU A N 1
ATOM 1995 C CA . GLU A 1 246 ? 26.241 2.369 -56.663 1.00 93.50 246 GLU A CA 1
ATOM 1996 C C . GLU A 1 246 ? 27.670 2.658 -57.146 1.00 93.50 246 GLU A C 1
ATOM 1998 O O . GLU A 1 246 ? 28.087 2.123 -58.173 1.00 93.50 246 GLU A O 1
ATOM 2003 N N . ILE A 1 247 ? 28.471 3.387 -56.358 1.00 91.69 247 ILE A N 1
ATOM 2004 C CA . ILE A 1 247 ? 29.870 3.704 -56.709 1.00 91.69 247 ILE A CA 1
ATOM 2005 C C . ILE A 1 247 ? 30.715 2.426 -56.854 1.00 91.69 247 ILE A C 1
ATOM 2007 O O . ILE A 1 247 ? 31.595 2.342 -57.712 1.00 91.69 247 ILE A O 1
ATOM 2011 N N . LYS A 1 248 ? 30.469 1.402 -56.025 1.00 91.31 248 LYS A N 1
ATOM 2012 C CA . LYS A 1 248 ? 31.156 0.103 -56.144 1.00 91.31 248 LYS A CA 1
ATOM 2013 C C . LYS A 1 248 ? 30.805 -0.620 -57.437 1.00 91.31 248 LYS A C 1
ATOM 2015 O O . LYS A 1 248 ? 31.686 -1.252 -58.019 1.00 91.31 248 LYS A O 1
ATOM 2020 N N . ASN A 1 249 ? 29.549 -0.552 -57.868 1.00 93.19 249 ASN A N 1
ATOM 2021 C CA . ASN A 1 249 ? 29.116 -1.142 -59.128 1.00 93.19 249 ASN A CA 1
ATOM 2022 C C . ASN A 1 249 ? 29.728 -0.400 -60.322 1.00 93.19 249 ASN A C 1
ATOM 2024 O O . ASN A 1 249 ? 30.252 -1.068 -61.208 1.00 93.19 249 ASN A O 1
ATOM 2028 N N . GLU A 1 250 ? 29.763 0.936 -60.295 1.00 90.56 250 GLU A N 1
ATOM 2029 C CA . GLU A 1 250 ? 30.434 1.753 -61.320 1.00 90.56 250 GLU A CA 1
ATOM 2030 C C . GLU A 1 250 ? 31.927 1.414 -61.427 1.00 90.56 250 GLU A C 1
ATOM 2032 O O . GLU A 1 250 ? 32.440 1.163 -62.517 1.00 90.56 250 GLU A O 1
ATOM 2037 N N . LEU A 1 251 ? 32.632 1.328 -60.292 1.00 89.62 251 LEU A N 1
ATOM 2038 C CA . LEU A 1 251 ? 34.052 0.965 -60.277 1.00 89.62 251 LEU A CA 1
ATOM 2039 C C . LEU A 1 251 ? 34.279 -0.445 -60.844 1.00 89.62 251 LEU A C 1
ATOM 2041 O O . LEU A 1 251 ? 35.237 -0.689 -61.575 1.00 89.62 251 LEU A O 1
ATOM 2045 N N . LYS A 1 252 ? 33.390 -1.384 -60.508 1.00 91.88 252 LYS A N 1
ATOM 2046 C CA . LYS A 1 252 ? 33.463 -2.761 -60.995 1.00 91.88 252 LYS A CA 1
ATOM 2047 C C . LYS A 1 252 ? 33.199 -2.847 -62.498 1.00 91.88 252 LYS A C 1
ATOM 2049 O O . LYS A 1 252 ? 33.894 -3.594 -63.178 1.00 91.88 252 LYS A O 1
ATOM 2054 N N . GLU A 1 253 ? 32.232 -2.090 -63.007 1.00 91.69 253 GLU A N 1
ATOM 2055 C CA . GLU A 1 253 ? 31.944 -1.997 -64.439 1.00 91.69 253 GLU A CA 1
ATOM 2056 C C . GLU A 1 253 ? 33.151 -1.439 -65.202 1.00 91.69 253 GLU A C 1
ATOM 2058 O O . GLU A 1 253 ? 33.597 -2.056 -66.165 1.00 91.69 253 GLU A O 1
ATOM 2063 N N . GLN A 1 254 ? 33.777 -0.371 -64.697 1.00 87.38 254 GLN A N 1
ATOM 2064 C CA . GLN A 1 254 ? 35.010 0.174 -65.275 1.00 87.38 254 GLN A CA 1
ATOM 2065 C C . GLN A 1 254 ? 36.171 -0.832 -65.252 1.00 87.38 254 GLN A C 1
ATOM 2067 O O . GLN A 1 254 ? 36.910 -0.949 -66.230 1.00 87.38 254 GLN A O 1
ATOM 2072 N N . GLU A 1 255 ? 36.343 -1.580 -64.158 1.00 87.50 255 GLU A N 1
ATOM 2073 C CA . GLU A 1 255 ? 37.355 -2.639 -64.073 1.00 87.50 255 GLU A CA 1
ATOM 2074 C C . GLU A 1 255 ? 37.076 -3.788 -65.053 1.00 87.50 255 GLU A C 1
ATOM 2076 O O . GLU A 1 255 ? 38.012 -4.354 -65.624 1.00 87.50 255 GLU A O 1
ATOM 2081 N N . ASP A 1 256 ? 35.812 -4.154 -65.255 1.00 91.25 256 ASP A N 1
ATOM 2082 C CA . ASP A 1 256 ? 35.419 -5.210 -66.186 1.00 91.25 256 ASP A CA 1
ATOM 2083 C C . ASP A 1 256 ? 35.548 -4.756 -67.651 1.00 91.25 256 ASP A C 1
ATOM 2085 O O . ASP A 1 256 ? 36.018 -5.534 -68.483 1.00 91.25 256 ASP A O 1
ATOM 2089 N N . ASP A 1 257 ? 35.261 -3.492 -67.966 1.00 88.44 257 ASP A N 1
ATOM 2090 C CA . ASP A 1 257 ? 35.493 -2.906 -69.291 1.00 88.44 257 ASP A CA 1
ATOM 2091 C C . ASP A 1 257 ? 36.985 -2.755 -69.608 1.00 88.44 257 ASP A C 1
ATOM 2093 O O . ASP A 1 257 ? 37.417 -3.068 -70.719 1.00 88.44 257 ASP A O 1
ATOM 2097 N N . GLN A 1 258 ? 37.810 -2.372 -68.627 1.00 84.94 258 GLN A N 1
ATOM 2098 C CA . GLN A 1 258 ? 39.269 -2.392 -68.775 1.00 84.94 258 GLN A CA 1
ATOM 2099 C C . GLN A 1 258 ? 39.783 -3.808 -69.046 1.00 84.94 258 GLN A C 1
ATOM 2101 O O . GLN A 1 258 ? 40.614 -3.998 -69.935 1.00 84.94 258 GLN A O 1
ATOM 2106 N N . LYS A 1 259 ? 39.277 -4.822 -68.328 1.00 89.00 259 LYS A N 1
ATOM 2107 C CA . LYS A 1 259 ? 39.637 -6.226 -68.590 1.00 89.00 259 LYS A CA 1
ATOM 2108 C C . LYS A 1 259 ? 39.224 -6.655 -69.991 1.00 89.00 259 LYS A C 1
ATOM 2110 O O . LYS A 1 259 ? 40.060 -7.220 -70.689 1.00 89.00 259 LYS A O 1
ATOM 2115 N N . ARG A 1 260 ? 37.995 -6.351 -70.424 1.00 90.81 260 ARG A N 1
ATOM 2116 C CA . ARG A 1 260 ? 37.517 -6.641 -71.788 1.00 90.81 260 ARG A CA 1
ATOM 2117 C C . ARG A 1 260 ? 38.387 -5.962 -72.839 1.00 90.81 260 ARG A C 1
ATOM 2119 O O . ARG A 1 260 ? 38.842 -6.632 -73.753 1.00 90.81 260 ARG A O 1
ATOM 2126 N N . SER A 1 261 ? 38.706 -4.683 -72.661 1.00 90.38 261 SER A N 1
ATOM 2127 C CA . SER A 1 261 ? 39.594 -3.929 -73.554 1.00 90.38 261 SER A CA 1
ATOM 2128 C C . SER A 1 261 ? 40.998 -4.542 -73.628 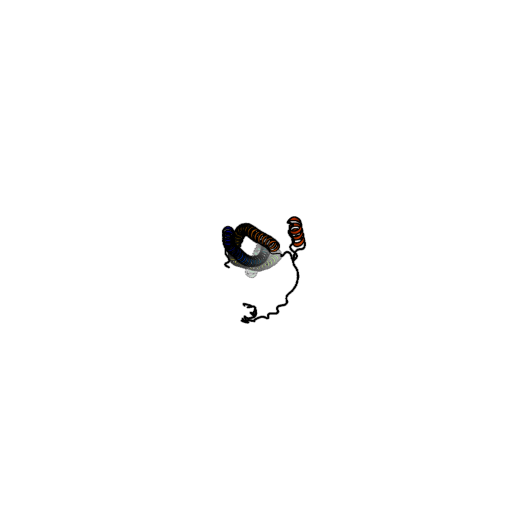1.00 90.38 261 SER A C 1
ATOM 2130 O O . SER A 1 261 ? 41.548 -4.727 -74.713 1.00 90.38 261 SER A O 1
ATOM 2132 N N . ILE A 1 262 ? 41.571 -4.951 -72.490 1.00 89.62 262 ILE A N 1
ATOM 2133 C CA . ILE A 1 262 ? 42.870 -5.638 -72.442 1.00 89.62 262 ILE A CA 1
ATOM 2134 C C . ILE A 1 262 ? 42.790 -7.018 -73.103 1.00 89.62 262 ILE A C 1
ATOM 2136 O O . ILE A 1 262 ? 43.711 -7.408 -73.818 1.00 89.62 262 ILE A O 1
ATOM 2140 N N . GLU A 1 263 ? 41.725 -7.783 -72.872 1.00 91.12 263 GLU A N 1
ATOM 2141 C CA . GLU A 1 263 ? 41.494 -9.080 -73.511 1.00 91.12 263 GLU A CA 1
ATOM 2142 C C . GLU A 1 263 ? 41.354 -8.929 -75.028 1.00 91.12 263 GLU A C 1
ATOM 2144 O O . GLU A 1 263 ? 42.048 -9.621 -75.774 1.00 91.12 263 GLU A O 1
ATOM 2149 N N . GLU A 1 264 ? 40.547 -7.979 -75.492 1.00 90.19 264 GLU A N 1
ATOM 2150 C CA . GLU A 1 264 ? 40.395 -7.624 -76.901 1.00 90.19 264 GLU A CA 1
ATOM 2151 C C . GLU A 1 264 ? 41.735 -7.205 -77.507 1.00 90.19 264 GLU A C 1
ATOM 2153 O O . GLU A 1 264 ? 42.165 -7.802 -78.495 1.00 90.19 264 GLU A O 1
ATOM 2158 N N . TYR A 1 265 ? 42.462 -6.279 -76.878 1.00 90.19 265 TYR A N 1
ATOM 2159 C CA . TYR A 1 265 ? 43.794 -5.865 -77.317 1.00 90.19 265 TYR A CA 1
ATOM 2160 C C . TYR A 1 265 ? 44.773 -7.043 -77.361 1.00 90.19 265 TYR A C 1
ATOM 2162 O O . TYR A 1 265 ? 45.497 -7.210 -78.338 1.00 90.19 265 TYR A O 1
ATOM 2170 N N . ASN A 1 266 ? 44.769 -7.922 -76.357 1.00 90.06 266 ASN A N 1
ATOM 2171 C CA . ASN A 1 266 ? 45.616 -9.113 -76.330 1.00 90.06 266 ASN A CA 1
ATOM 2172 C C . ASN A 1 266 ? 45.243 -10.110 -77.431 1.00 90.06 266 ASN A C 1
ATOM 2174 O O . ASN A 1 266 ? 46.131 -10.730 -78.016 1.00 90.06 266 ASN A O 1
ATOM 2178 N N . THR A 1 267 ? 43.953 -10.293 -77.729 1.00 88.88 267 THR A N 1
ATOM 2179 C CA . THR A 1 267 ? 43.519 -11.142 -78.848 1.00 88.88 267 THR A CA 1
ATOM 2180 C C . THR A 1 267 ? 43.920 -10.537 -80.191 1.00 88.88 267 THR A C 1
ATOM 2182 O O . THR A 1 267 ? 44.413 -11.266 -81.049 1.00 88.88 267 THR A O 1
ATOM 2185 N N . GLN A 1 268 ? 43.796 -9.219 -80.363 1.00 86.44 268 GLN A N 1
ATOM 2186 C CA . GLN A 1 268 ? 44.249 -8.506 -81.558 1.00 86.44 268 GLN A CA 1
ATOM 2187 C C . GLN A 1 268 ? 45.773 -8.578 -81.713 1.00 86.44 268 GLN A C 1
ATOM 2189 O O . GLN A 1 268 ? 46.264 -8.954 -82.773 1.00 86.44 268 GLN A O 1
ATOM 2194 N N . ALA A 1 269 ? 46.532 -8.309 -80.651 1.00 86.44 269 ALA A N 1
ATOM 2195 C CA . ALA A 1 269 ? 47.986 -8.414 -80.642 1.00 86.44 269 ALA A CA 1
ATOM 2196 C C . ALA A 1 269 ? 48.450 -9.846 -80.944 1.00 86.44 269 ALA A C 1
ATOM 2198 O O . ALA A 1 269 ? 49.387 -10.032 -81.715 1.00 86.44 269 ALA A O 1
ATOM 2199 N N . LYS A 1 270 ? 47.764 -10.868 -80.409 1.00 83.38 270 LYS A N 1
ATOM 2200 C CA . LYS A 1 270 ? 48.006 -12.270 -80.777 1.00 83.38 270 LYS A CA 1
ATOM 2201 C C . LYS A 1 270 ? 47.744 -12.514 -82.260 1.00 83.38 270 LYS A C 1
ATOM 2203 O O . LYS A 1 270 ? 48.619 -13.069 -82.900 1.00 83.38 270 LYS A O 1
ATOM 2208 N N . LYS A 1 271 ? 46.615 -12.060 -82.817 1.00 81.38 271 LYS A N 1
ATOM 2209 C CA . LYS A 1 271 ? 46.316 -12.172 -84.261 1.00 81.38 271 LYS A CA 1
ATOM 2210 C C . LYS A 1 271 ? 47.346 -11.462 -85.150 1.00 81.38 271 LYS A C 1
ATOM 2212 O O . LYS A 1 271 ? 47.611 -11.910 -86.257 1.00 81.38 271 LYS A O 1
ATOM 2217 N N . MET A 1 272 ? 47.933 -10.362 -84.682 1.00 77.25 272 MET A N 1
ATOM 2218 C CA . MET A 1 272 ? 48.997 -9.654 -85.406 1.00 77.25 272 MET A CA 1
ATOM 2219 C C . MET A 1 272 ? 50.363 -10.344 -85.273 1.00 77.25 272 MET A C 1
ATOM 2221 O O . MET A 1 272 ? 51.182 -10.270 -86.183 1.00 77.25 272 MET A O 1
ATOM 2225 N N . LEU A 1 273 ? 50.629 -11.002 -84.140 1.00 75.19 273 LEU A N 1
ATOM 2226 C CA . LEU A 1 273 ? 51.898 -11.679 -83.855 1.00 75.19 273 LEU A CA 1
ATOM 2227 C C . LEU A 1 273 ? 51.908 -13.155 -84.289 1.00 75.19 273 LEU A C 1
ATOM 2229 O O . LEU A 1 273 ? 52.984 -13.751 -84.374 1.00 75.19 273 LEU A O 1
ATOM 2233 N N . THR A 1 274 ? 50.742 -13.753 -84.554 1.00 73.81 274 THR A N 1
ATOM 2234 C CA . THR A 1 274 ? 50.635 -15.114 -85.090 1.00 73.81 274 THR A CA 1
ATOM 2235 C C . THR A 1 274 ? 51.410 -15.198 -86.390 1.00 73.81 274 THR A C 1
ATOM 2237 O O . THR A 1 274 ? 51.181 -14.430 -87.322 1.00 73.81 274 THR A O 1
ATOM 2240 N N . ARG A 1 275 ? 52.364 -16.126 -86.433 1.00 69.25 275 ARG A N 1
ATOM 2241 C CA . ARG A 1 275 ? 53.178 -16.368 -87.621 1.00 69.25 275 ARG A CA 1
ATOM 2242 C C . ARG A 1 275 ? 52.365 -17.158 -88.652 1.00 69.25 275 ARG A C 1
ATOM 2244 O O . ARG A 1 275 ? 51.531 -17.968 -88.251 1.00 69.25 275 ARG A O 1
ATOM 2251 N N . PRO A 1 276 ? 52.680 -17.046 -89.954 1.00 61.59 276 PRO A N 1
ATOM 2252 C CA . PRO A 1 276 ? 52.039 -17.852 -91.000 1.00 61.59 276 PRO A CA 1
ATOM 2253 C C . PRO A 1 276 ? 52.157 -19.370 -90.791 1.00 61.59 276 PRO A C 1
ATOM 2255 O O . PRO A 1 276 ? 51.390 -20.133 -91.352 1.00 61.59 276 PRO A O 1
ATOM 2258 N N . SER A 1 277 ? 53.112 -19.828 -89.975 1.00 62.31 277 SER A N 1
ATOM 2259 C CA . SER A 1 277 ? 53.275 -21.240 -89.611 1.00 62.31 277 SER A CA 1
ATOM 2260 C C . SER A 1 277 ? 52.312 -21.733 -88.524 1.00 62.31 277 SER A C 1
ATOM 2262 O O . SER A 1 277 ? 52.255 -22.931 -88.274 1.00 62.31 277 SER A O 1
ATOM 2264 N N . GLU A 1 278 ? 51.629 -20.830 -87.819 1.00 66.50 278 GLU A N 1
ATOM 2265 C CA . GLU A 1 278 ? 50.818 -21.131 -86.627 1.00 66.50 278 GLU A CA 1
ATOM 2266 C C . GLU A 1 278 ? 49.313 -20.894 -86.855 1.00 66.50 278 GLU A C 1
ATOM 2268 O O . GLU A 1 278 ? 48.512 -21.161 -85.962 1.00 66.50 278 GLU A O 1
ATOM 2273 N N . SER A 1 279 ? 48.920 -20.409 -88.039 1.00 70.69 279 SER A N 1
ATOM 2274 C CA . SER A 1 279 ? 47.527 -20.163 -88.430 1.00 70.69 279 SER A CA 1
ATOM 2275 C C . SER A 1 279 ? 47.298 -20.583 -89.885 1.00 70.69 279 SER A C 1
ATOM 2277 O O . SER A 1 279 ? 47.902 -20.010 -90.790 1.00 70.69 279 SER A O 1
ATOM 2279 N N . GLU A 1 280 ? 46.426 -21.573 -90.098 1.00 68.31 280 GLU A N 1
ATOM 2280 C CA . GLU A 1 280 ? 46.078 -22.135 -91.416 1.00 68.31 280 GLU A CA 1
ATOM 2281 C C . GLU A 1 280 ? 45.377 -21.088 -92.300 1.00 68.31 280 GLU A C 1
ATOM 2283 O O . GLU A 1 280 ? 45.774 -20.879 -93.437 1.00 68.31 280 GLU A O 1
ATOM 2288 N N . GLU A 1 281 ? 44.475 -20.283 -91.730 1.00 71.00 281 GLU A N 1
ATOM 2289 C CA . GLU A 1 281 ? 43.804 -19.177 -92.436 1.00 71.00 281 GLU A CA 1
ATOM 2290 C C . GLU A 1 281 ? 44.785 -18.069 -92.884 1.00 71.00 281 GLU A C 1
ATOM 2292 O O . GLU A 1 281 ? 44.629 -17.443 -93.938 1.00 71.00 281 GLU A O 1
ATOM 2297 N N . MET A 1 282 ? 45.831 -17.810 -92.088 1.00 66.62 282 MET A N 1
ATOM 2298 C CA . MET A 1 282 ? 46.878 -16.851 -92.456 1.00 66.62 282 MET A CA 1
ATOM 2299 C C . MET A 1 282 ? 47.834 -17.438 -93.507 1.00 66.62 282 MET A C 1
ATOM 2301 O O . MET A 1 282 ? 48.324 -16.705 -94.365 1.00 66.62 282 MET A O 1
ATOM 2305 N N . ALA A 1 283 ? 48.083 -18.749 -93.461 1.00 73.06 283 ALA A N 1
ATOM 2306 C CA . ALA A 1 283 ? 48.850 -19.462 -94.475 1.00 73.06 283 ALA A CA 1
ATOM 2307 C C . ALA A 1 283 ? 48.118 -19.477 -95.823 1.00 73.06 283 ALA A C 1
ATOM 2309 O O . ALA A 1 283 ? 48.741 -19.181 -96.840 1.00 73.06 283 ALA A O 1
ATOM 2310 N N . ASP A 1 284 ? 46.809 -19.731 -95.819 1.00 72.56 284 ASP A N 1
ATOM 2311 C CA . ASP A 1 284 ? 45.967 -19.761 -97.017 1.00 72.56 284 ASP A CA 1
ATOM 2312 C C . ASP A 1 284 ? 45.852 -18.374 -97.658 1.00 72.56 284 ASP A C 1
ATOM 2314 O O . ASP A 1 284 ? 46.068 -18.224 -98.857 1.00 72.56 284 ASP A O 1
ATOM 2318 N N . SER A 1 285 ? 45.630 -17.321 -96.863 1.00 77.00 285 SER A N 1
ATOM 2319 C CA . SER A 1 285 ? 45.612 -15.944 -97.386 1.00 77.00 285 SER A CA 1
ATOM 2320 C C . SER A 1 285 ? 46.975 -15.473 -97.917 1.00 77.00 285 SER A C 1
ATOM 2322 O O . SER A 1 285 ? 47.034 -14.734 -98.903 1.00 77.00 285 SER A O 1
ATOM 2324 N N . LEU A 1 286 ? 48.090 -15.914 -97.320 1.00 71.56 286 LEU A N 1
ATOM 2325 C CA . LEU A 1 286 ? 49.429 -15.694 -97.878 1.00 71.56 286 LEU A CA 1
ATOM 2326 C C . LEU A 1 286 ? 49.678 -16.521 -99.140 1.00 71.56 286 LEU A C 1
ATOM 2328 O O . LEU A 1 286 ? 50.296 -16.007 -100.070 1.00 71.56 286 LEU A O 1
ATOM 2332 N N . ALA A 1 287 ? 49.203 -17.764 -99.197 1.00 73.19 287 ALA A N 1
ATOM 2333 C CA . ALA A 1 287 ? 49.284 -18.609 -100.382 1.00 73.19 287 ALA A CA 1
ATOM 2334 C C . ALA A 1 287 ? 48.494 -17.995 -101.546 1.00 73.19 287 ALA A C 1
ATOM 2336 O O . ALA A 1 287 ? 49.033 -17.896 -102.645 1.00 73.19 287 ALA A O 1
ATOM 2337 N N . ASP A 1 288 ? 47.291 -17.476 -101.298 1.00 76.62 288 ASP A N 1
ATOM 2338 C CA . ASP A 1 288 ? 46.483 -16.747 -102.283 1.00 76.62 288 ASP A CA 1
ATOM 2339 C C . ASP A 1 288 ? 47.149 -15.434 -102.732 1.00 76.62 288 ASP A C 1
ATOM 2341 O O . ASP A 1 288 ? 47.160 -15.102 -103.924 1.00 76.62 288 ASP A O 1
ATOM 2345 N N . MET A 1 289 ? 47.780 -14.684 -101.818 1.00 75.88 289 MET A N 1
ATOM 2346 C CA . MET A 1 289 ? 48.595 -13.515 -102.186 1.00 75.88 289 MET A CA 1
ATOM 2347 C C . MET A 1 289 ? 49.837 -13.895 -103.008 1.00 75.88 289 MET A C 1
ATOM 2349 O O . MET A 1 289 ? 50.209 -13.177 -103.937 1.00 75.88 289 MET A O 1
ATOM 2353 N N . LEU A 1 290 ? 50.486 -15.023 -102.718 1.00 72.00 290 LEU A N 1
ATOM 2354 C CA . LEU A 1 290 ? 51.635 -15.520 -103.484 1.00 72.00 290 LEU A CA 1
ATOM 2355 C C . LEU A 1 290 ? 51.223 -16.040 -104.868 1.00 72.00 290 LEU A C 1
ATOM 2357 O O . LEU A 1 290 ? 51.903 -15.767 -105.857 1.00 72.00 290 LEU A O 1
ATOM 2361 N N . LEU A 1 291 ? 50.090 -16.736 -104.955 1.00 73.19 291 LEU A N 1
ATOM 2362 C CA . LEU A 1 291 ? 49.505 -17.210 -106.209 1.00 73.19 291 LEU A CA 1
ATOM 2363 C C . LEU A 1 291 ? 49.047 -16.043 -107.092 1.00 73.19 291 LEU A C 1
ATOM 2365 O O . LEU A 1 291 ? 49.234 -16.092 -108.307 1.00 73.19 291 LEU A O 1
ATOM 2369 N N . SER A 1 292 ? 48.504 -14.975 -106.500 1.00 72.69 292 SER A N 1
ATOM 2370 C CA . SER A 1 292 ? 48.070 -13.785 -107.243 1.00 72.69 292 SER A CA 1
ATOM 2371 C C . SER A 1 292 ? 49.215 -12.832 -107.625 1.00 72.69 292 SER A C 1
ATOM 2373 O O . SER A 1 292 ? 49.106 -12.145 -108.640 1.00 72.69 292 SER A O 1
ATOM 2375 N N . SER A 1 293 ? 50.335 -12.807 -106.886 1.00 66.56 293 SER A N 1
ATOM 2376 C CA . SER A 1 293 ? 51.485 -11.915 -107.153 1.00 66.56 293 SER A CA 1
ATOM 2377 C C . SER A 1 293 ? 52.525 -12.447 -108.153 1.00 66.56 293 SER A C 1
ATOM 2379 O O . SER A 1 293 ? 53.445 -11.718 -108.520 1.00 66.56 293 SER A O 1
ATOM 2381 N N . GLY A 1 294 ? 52.365 -13.667 -108.676 1.00 56.88 294 GLY A N 1
ATOM 2382 C CA . GLY A 1 294 ? 52.920 -14.051 -109.982 1.00 56.88 294 GLY A CA 1
ATOM 2383 C C . GLY A 1 294 ? 54.450 -14.039 -110.148 1.00 56.88 294 GLY A C 1
ATOM 2384 O O . GLY A 1 294 ? 54.920 -13.890 -111.275 1.00 56.88 294 GLY A O 1
ATOM 2385 N N . ALA A 1 295 ? 55.244 -14.222 -109.087 1.00 52.09 295 ALA A N 1
ATOM 2386 C CA . ALA A 1 295 ? 56.694 -14.428 -109.205 1.00 52.09 295 ALA A CA 1
ATOM 2387 C C . ALA A 1 295 ? 57.222 -15.421 -108.153 1.00 52.09 295 ALA A C 1
ATOM 2389 O O . ALA A 1 295 ? 57.576 -15.054 -107.036 1.00 52.09 295 ALA A O 1
ATOM 2390 N N . ILE A 1 296 ? 57.298 -16.699 -108.536 1.00 46.53 296 ILE A N 1
ATOM 2391 C CA . ILE A 1 296 ? 57.882 -17.787 -107.740 1.00 46.53 296 ILE A CA 1
ATOM 2392 C C . ILE A 1 296 ? 59.262 -18.116 -108.327 1.00 46.53 296 ILE A C 1
ATOM 2394 O O . ILE A 1 296 ? 59.360 -18.750 -109.375 1.00 46.53 296 ILE A O 1
ATOM 2398 N N . THR A 1 297 ? 60.343 -17.708 -107.655 1.00 49.69 297 THR A N 1
ATOM 2399 C CA . THR A 1 297 ? 61.700 -18.211 -107.929 1.00 49.69 297 THR A CA 1
ATOM 2400 C C . THR A 1 297 ? 62.045 -19.308 -106.928 1.00 49.69 297 THR A C 1
ATOM 2402 O O . THR A 1 297 ? 62.563 -19.049 -105.842 1.00 49.69 297 THR A O 1
ATOM 2405 N N . LEU A 1 298 ? 61.737 -20.547 -107.305 1.00 48.62 298 LEU A N 1
ATOM 2406 C CA . LEU A 1 298 ? 62.141 -21.763 -106.608 1.00 48.62 298 LEU A CA 1
ATOM 2407 C C . LEU A 1 298 ? 63.514 -22.207 -107.153 1.00 48.62 298 LEU A C 1
ATOM 2409 O O . LEU A 1 298 ? 63.589 -22.908 -108.158 1.00 48.62 298 LEU A O 1
ATOM 2413 N N . GLY A 1 299 ? 64.603 -21.749 -106.527 1.00 42.75 299 GLY A N 1
ATOM 2414 C CA . GLY A 1 299 ? 65.985 -22.158 -106.826 1.00 42.75 299 GLY A CA 1
ATOM 2415 C C . GLY A 1 299 ? 66.543 -23.047 -105.711 1.00 42.75 299 GLY A C 1
ATOM 2416 O O . GLY A 1 299 ? 66.554 -22.643 -104.552 1.00 42.75 299 GLY A O 1
ATOM 2417 N N . GLY A 1 300 ? 66.942 -24.275 -106.053 1.00 37.50 300 GLY A N 1
ATOM 2418 C CA . GLY A 1 300 ? 67.270 -25.342 -105.105 1.00 37.50 300 GLY A CA 1
ATOM 2419 C C . GLY A 1 300 ? 68.738 -25.485 -104.670 1.00 37.50 300 GLY A C 1
ATOM 2420 O O . GLY A 1 300 ? 69.648 -24.871 -105.214 1.00 37.50 300 GLY A O 1
ATOM 2421 N N . THR A 1 301 ? 68.890 -26.406 -103.706 1.00 33.47 301 THR A N 1
ATOM 2422 C CA . THR A 1 301 ? 70.042 -27.268 -103.348 1.00 33.47 301 THR A CA 1
ATOM 2423 C C . THR A 1 301 ? 71.310 -26.664 -102.718 1.00 33.47 301 THR A C 1
ATOM 2425 O O . THR A 1 301 ? 72.213 -26.229 -103.415 1.00 33.47 301 THR A O 1
ATOM 2428 N N . GLY A 1 302 ? 71.416 -26.828 -101.389 1.00 32.38 302 GLY A N 1
ATOM 2429 C CA . GLY A 1 302 ? 72.438 -27.668 -100.735 1.00 32.38 302 GLY A CA 1
ATOM 2430 C C . GLY A 1 302 ? 73.813 -27.074 -100.401 1.00 32.38 302 GLY A C 1
ATOM 2431 O O . GLY A 1 302 ? 74.699 -27.119 -101.240 1.00 32.38 302 GLY A O 1
ATOM 2432 N N . GLU A 1 303 ? 74.044 -26.725 -99.125 1.00 29.75 303 GLU A N 1
ATOM 2433 C CA . GLU A 1 303 ? 75.356 -26.929 -98.480 1.00 29.75 303 GLU A CA 1
ATOM 2434 C C . GLU A 1 303 ? 75.244 -27.005 -96.940 1.00 29.75 303 GLU A C 1
ATOM 2436 O O . GLU A 1 303 ? 74.689 -26.121 -96.283 1.00 29.75 303 GLU A O 1
ATOM 2441 N N . GLU A 1 304 ? 75.761 -28.091 -96.356 1.00 43.22 304 GLU A N 1
ATOM 2442 C CA . GLU A 1 304 ? 75.945 -28.261 -94.912 1.00 43.22 304 GLU A CA 1
ATOM 2443 C C . GLU A 1 304 ? 77.015 -27.296 -94.388 1.00 43.22 304 GLU A C 1
ATOM 2445 O O . GLU A 1 304 ? 78.169 -27.363 -94.796 1.00 43.22 304 GLU A O 1
ATOM 2450 N N . THR A 1 305 ? 76.700 -26.515 -93.351 1.00 35.59 305 THR A N 1
ATOM 2451 C CA . THR A 1 305 ? 77.720 -26.078 -92.387 1.00 35.59 305 THR A CA 1
ATOM 2452 C C . THR A 1 305 ? 77.207 -26.167 -90.953 1.00 35.59 305 THR A C 1
ATOM 2454 O O . THR A 1 305 ? 76.401 -25.378 -90.467 1.00 35.59 305 THR A O 1
ATOM 2457 N N . ARG A 1 306 ? 77.748 -27.154 -90.234 1.00 43.22 306 ARG A N 1
ATOM 2458 C CA . ARG A 1 306 ? 77.758 -27.213 -88.770 1.00 43.22 306 ARG A CA 1
ATOM 2459 C C . ARG A 1 306 ? 78.507 -26.000 -88.217 1.00 43.22 306 ARG A C 1
ATOM 2461 O O . ARG A 1 306 ? 79.700 -25.886 -88.486 1.00 43.22 306 ARG A O 1
ATOM 2468 N N . LYS A 1 307 ? 77.902 -25.217 -87.315 1.00 34.88 307 LYS A N 1
ATOM 2469 C CA . LYS A 1 307 ? 78.642 -24.547 -86.227 1.00 34.88 307 LYS A CA 1
ATOM 2470 C C . LYS A 1 307 ? 77.851 -24.550 -84.919 1.00 34.88 307 LYS A C 1
ATOM 2472 O O . LYS A 1 307 ? 76.701 -24.139 -84.846 1.00 34.88 307 LYS A O 1
ATOM 2477 N N . ARG A 1 308 ? 78.528 -25.072 -83.896 1.00 35.94 308 ARG A N 1
ATOM 2478 C CA . ARG A 1 308 ? 78.146 -25.111 -82.484 1.00 35.94 308 ARG A CA 1
ATOM 2479 C C . ARG A 1 308 ? 78.284 -23.725 -81.830 1.00 35.94 308 ARG A C 1
ATOM 2481 O O . ARG A 1 308 ? 79.134 -22.935 -82.221 1.00 35.94 308 ARG A O 1
ATOM 2488 N N . THR A 1 309 ? 77.453 -23.551 -80.803 1.00 42.72 309 THR A N 1
ATOM 2489 C CA . THR A 1 309 ? 77.392 -22.603 -79.665 1.00 42.72 309 THR A CA 1
ATOM 2490 C C . THR A 1 309 ? 78.660 -21.827 -79.263 1.00 42.72 309 THR A C 1
ATOM 2492 O O . THR A 1 309 ? 79.767 -22.352 -79.391 1.00 42.72 309 THR A O 1
ATOM 2495 N N . PRO A 1 310 ? 78.483 -20.731 -78.496 1.00 40.69 310 PRO A N 1
ATOM 2496 C CA . PRO A 1 310 ? 78.841 -20.881 -77.083 1.00 40.69 310 PRO A CA 1
ATOM 2497 C C . PRO A 1 310 ? 77.765 -20.424 -76.089 1.00 40.69 310 PRO A C 1
ATOM 2499 O O . PRO A 1 310 ? 76.976 -19.512 -76.308 1.00 40.69 310 PRO A O 1
ATOM 2502 N N . SER A 1 311 ? 77.803 -21.120 -74.961 1.00 42.53 311 SER A N 1
ATOM 2503 C CA . SER A 1 311 ? 77.216 -20.816 -73.665 1.00 42.53 311 SER A CA 1
ATOM 2504 C C . SER A 1 311 ? 77.674 -19.478 -73.081 1.00 42.53 311 SER A C 1
ATOM 2506 O O . SER A 1 311 ? 78.873 -19.207 -73.083 1.00 42.53 311 SER A O 1
ATOM 2508 N N . THR A 1 312 ? 76.778 -18.786 -72.378 1.00 38.06 312 THR A N 1
ATOM 2509 C CA . THR A 1 312 ? 77.122 -18.081 -71.133 1.00 38.06 312 THR A CA 1
ATOM 2510 C C . THR A 1 312 ? 75.994 -18.232 -70.117 1.00 38.06 312 THR A C 1
ATOM 2512 O O . THR A 1 312 ? 74.862 -17.792 -70.293 1.00 38.06 312 THR A O 1
ATOM 2515 N N . SER A 1 313 ? 76.336 -18.926 -69.039 1.00 42.00 313 SER A N 1
ATOM 2516 C CA . SER A 1 313 ? 75.625 -18.972 -67.774 1.00 42.00 313 SER A CA 1
ATOM 2517 C C . SER A 1 313 ? 75.769 -17.636 -67.048 1.00 42.00 313 SER A C 1
ATOM 2519 O O . SER A 1 313 ? 76.864 -17.095 -67.008 1.00 42.00 313 SER A O 1
ATOM 2521 N N . LEU A 1 314 ? 74.714 -17.166 -66.380 1.00 41.84 314 LEU A N 1
ATOM 2522 C CA . LEU A 1 314 ? 74.826 -16.442 -65.111 1.00 41.84 314 LEU A CA 1
ATOM 2523 C C . LEU A 1 314 ? 73.541 -16.677 -64.313 1.00 41.84 314 LEU A C 1
ATOM 2525 O O . LEU A 1 314 ? 72.443 -16.291 -64.706 1.00 41.84 314 LEU A O 1
ATOM 2529 N N . GLY A 1 315 ? 73.688 -17.394 -63.202 1.00 41.75 315 GLY A N 1
ATOM 2530 C CA . GLY A 1 315 ? 72.591 -17.721 -62.310 1.00 41.75 315 GLY A CA 1
ATOM 2531 C C . GLY A 1 315 ? 72.119 -16.531 -61.484 1.00 41.75 315 GLY A C 1
ATOM 2532 O O . GLY A 1 315 ? 72.867 -15.598 -61.202 1.00 41.75 315 GLY A O 1
ATOM 2533 N N . ARG A 1 316 ? 70.891 -16.643 -60.977 1.00 41.84 316 ARG A N 1
ATOM 2534 C CA . ARG A 1 316 ? 70.504 -16.025 -59.710 1.00 41.84 316 ARG A CA 1
ATOM 2535 C C . ARG A 1 316 ? 69.449 -16.878 -59.013 1.00 41.84 316 ARG A C 1
ATOM 2537 O O . ARG A 1 316 ? 68.299 -16.957 -59.426 1.00 41.84 316 ARG A O 1
ATOM 2544 N N . LYS A 1 317 ? 69.880 -17.515 -57.922 1.00 50.50 317 LYS A N 1
ATOM 2545 C CA . LYS A 1 317 ? 69.009 -17.987 -56.843 1.00 50.50 317 LYS A CA 1
ATOM 2546 C C . LYS A 1 317 ? 68.239 -16.785 -56.286 1.00 50.50 317 LYS A C 1
ATOM 2548 O O . LYS A 1 317 ? 68.864 -15.803 -55.897 1.00 50.50 317 LYS A O 1
ATOM 2553 N N . SER A 1 318 ? 66.921 -16.901 -56.154 1.00 47.97 318 SER A N 1
ATOM 2554 C CA . SER A 1 318 ? 66.156 -16.117 -55.181 1.00 47.97 318 SER A CA 1
ATOM 2555 C C . SER A 1 318 ? 64.970 -16.927 -54.658 1.00 47.97 318 SER A C 1
ATOM 2557 O O . SER A 1 318 ? 63.956 -17.099 -55.321 1.00 47.97 318 SER A O 1
ATOM 2559 N N . SER A 1 319 ? 65.194 -17.487 -53.470 1.00 45.06 319 SER A N 1
ATOM 2560 C CA . SER A 1 319 ? 64.262 -17.644 -52.349 1.00 45.06 319 SER A CA 1
ATOM 2561 C C . SER A 1 319 ? 62.781 -17.947 -52.638 1.00 45.06 319 SER A C 1
ATOM 2563 O O . SER A 1 319 ? 61.979 -17.060 -52.926 1.00 45.06 319 SER A O 1
ATOM 2565 N N . ARG A 1 320 ? 62.386 -19.200 -52.359 1.00 46.69 320 ARG A N 1
ATOM 2566 C CA . ARG A 1 320 ? 61.029 -19.517 -51.891 1.00 46.69 320 ARG A CA 1
ATOM 2567 C C . ARG A 1 320 ? 60.785 -18.753 -50.589 1.00 46.69 320 ARG A C 1
ATOM 2569 O O . ARG A 1 320 ? 61.365 -19.083 -49.555 1.00 46.69 320 ARG A O 1
ATOM 2576 N N . ARG A 1 321 ? 59.913 -17.749 -50.629 1.00 51.56 321 ARG A N 1
ATOM 2577 C CA . ARG A 1 321 ? 59.417 -17.086 -49.424 1.00 51.56 321 ARG A CA 1
ATOM 2578 C C . ARG A 1 321 ? 58.354 -17.992 -48.795 1.00 51.56 321 ARG A C 1
ATOM 2580 O O . ARG A 1 321 ? 57.243 -18.098 -49.302 1.00 51.56 321 ARG A O 1
ATOM 2587 N N . ASN A 1 322 ? 58.726 -18.674 -47.713 1.00 46.72 322 ASN A N 1
ATOM 2588 C CA . ASN A 1 322 ? 57.785 -19.356 -46.828 1.00 46.72 322 ASN A CA 1
ATOM 2589 C C . ASN A 1 322 ? 56.774 -18.338 -46.286 1.00 46.72 322 ASN A C 1
ATOM 2591 O O . ASN A 1 322 ? 57.147 -17.372 -45.619 1.00 46.72 322 ASN A O 1
ATOM 2595 N N . ILE A 1 323 ? 55.495 -18.582 -46.549 1.00 54.12 323 ILE A N 1
ATOM 2596 C CA . ILE A 1 323 ? 54.378 -17.905 -45.900 1.00 54.12 323 ILE A CA 1
ATOM 2597 C C . ILE A 1 323 ? 54.255 -18.501 -44.493 1.00 54.12 323 ILE A C 1
ATOM 2599 O O . ILE A 1 323 ? 53.943 -19.679 -44.334 1.00 54.12 323 ILE A O 1
ATOM 2603 N N . ARG A 1 324 ? 54.516 -17.695 -43.459 1.00 60.06 324 ARG A N 1
ATOM 2604 C CA . ARG A 1 324 ? 54.031 -17.955 -42.096 1.00 60.06 324 ARG A CA 1
ATOM 2605 C C . ARG A 1 324 ? 52.724 -17.182 -41.900 1.00 60.06 324 ARG A C 1
ATOM 2607 O O . ARG A 1 324 ? 52.730 -15.974 -42.132 1.00 60.06 324 ARG A O 1
ATOM 2614 N N . PRO A 1 325 ? 51.641 -17.799 -41.406 1.00 58.50 325 PRO A N 1
ATOM 2615 C CA . PRO A 1 325 ? 50.494 -17.044 -40.928 1.00 58.50 325 PRO A CA 1
ATOM 2616 C C . PRO A 1 325 ? 50.820 -16.449 -39.548 1.00 58.50 325 PRO A C 1
ATOM 2618 O O . PRO A 1 325 ? 51.099 -17.180 -38.596 1.00 58.50 325 PRO A O 1
ATOM 2621 N N . ARG A 1 326 ? 50.781 -15.116 -39.412 1.00 48.31 326 ARG A N 1
ATOM 2622 C CA . ARG A 1 326 ? 50.641 -14.471 -38.095 1.00 48.31 326 ARG A CA 1
ATOM 2623 C C . ARG A 1 326 ? 49.180 -14.621 -37.671 1.00 48.31 326 ARG A C 1
ATOM 2625 O O . ARG A 1 326 ? 48.316 -13.925 -38.189 1.00 48.31 326 ARG A O 1
ATOM 2632 N N . ARG A 1 327 ? 48.917 -15.512 -36.714 1.00 50.44 327 ARG A N 1
ATOM 2633 C CA . ARG A 1 327 ? 47.773 -15.369 -35.805 1.00 50.44 327 ARG A CA 1
ATOM 2634 C C . ARG A 1 327 ? 48.146 -14.295 -34.784 1.00 50.44 327 ARG A C 1
ATOM 2636 O O . ARG A 1 327 ? 49.066 -14.499 -33.996 1.00 50.44 327 ARG A O 1
ATOM 2643 N N . GLY A 1 328 ? 47.484 -13.145 -34.865 1.00 50.81 328 GLY A N 1
ATOM 2644 C CA . GLY A 1 328 ? 47.435 -12.162 -33.788 1.00 50.81 328 GLY A CA 1
ATOM 2645 C C . GLY A 1 328 ? 46.359 -12.572 -32.789 1.00 50.81 328 GLY A C 1
ATOM 2646 O O . GLY A 1 328 ? 45.287 -13.021 -33.195 1.00 50.81 328 GLY A O 1
ATOM 2647 N N . ARG A 1 329 ? 46.714 -12.478 -31.512 1.00 45.66 329 ARG A N 1
ATOM 2648 C CA . ARG A 1 329 ? 45.848 -12.579 -30.341 1.00 45.66 329 ARG A CA 1
ATOM 2649 C C . ARG A 1 329 ? 45.413 -11.178 -29.943 1.00 45.66 329 ARG A C 1
ATOM 2651 O O . ARG A 1 329 ? 46.235 -10.261 -30.179 1.00 45.66 329 ARG A O 1
#